Protein AF-A0A927S638-F1 (afdb_monomer)

Solvent-accessible surface area (backbone atoms only — not comparable to full-atom values): 13184 Å² total; per-residue (Å²): 133,86,69,53,68,48,99,70,65,37,66,49,68,57,100,86,53,82,80,49,69,67,53,51,52,51,33,52,52,44,45,62,73,63,45,60,67,71,78,46,51,56,100,73,56,43,95,59,75,81,56,51,69,56,53,72,65,59,49,49,59,56,50,70,76,47,61,70,66,39,68,50,67,44,60,35,20,44,65,93,82,72,63,37,49,33,39,28,44,39,40,33,64,43,98,31,29,34,43,38,46,35,44,30,81,88,72,41,32,38,34,34,39,30,53,88,67,39,75,48,75,70,20,27,77,49,68,88,66,49,76,72,42,79,39,49,30,74,52,66,57,98,84,40,60,28,32,38,31,26,39,79,55,48,68,40,56,55,47,48,78,46,79,40,78,75,84,58,80,40,70,42,75,75,48,72,46,39,38,39,39,38,95,94,46,75,47,81,45,82,64,36,51,52,96,81,64,47,67,39,36,42,72,43,80,44,98,83,51,27,42,36,39,41,25,72,40,76,34,52,76,25,33,37,38,32,41,39,33,28,33,69,115

Sequence (233 aa):
MASTTTNLGLILPAASEAADIGVLNANFSAIDEKCDPGLFAPSGYGLGGPGKAKTDAEIDELLASWPDGATGFVRIRVTEIHDLYGQAIITKFSADHAVIRAKFLNGIHAERVKLYGTWQPWEYVNPPMQLDVEYRTTERWKGQPVYVKLVDCKGMPASGVKNVSIGTTAEHVMDFKVRLASGSHALHVIPWTDTSFAVKMRVVLLSDGNLQFNANADMSAYTATAFVKYIKA

Secondary structure (DSSP, 8-state):
---EE-TT--EEPPTTS---HHHHHHHHHHHHHHS-GGGS-GGG-SS-SS--B--HHHHHHHHHTSPTT-EEEEEEEESTTTSEEEEEEEEESSSS-EEEEEEETTS-EEEEEEETTEEPPPEEEE----BT-EEEEEEEETTEEEEEEEEEEEEPPSSEEEEE---S-EEEEEEEEEEEEETTEEEEESSEE-TT--EEEEEEE-TTS-EEEEESS--TT-EEEEEEEEEE-

Mean predicted aligned error: 12.55 Å

Structure (mmCIF, N/CA/C/O backbone):
data_AF-A0A927S638-F1
#
_entry.id   AF-A0A927S638-F1
#
loop_
_atom_site.group_PDB
_atom_site.id
_atom_site.type_symbol
_atom_site.label_atom_id
_atom_site.label_alt_id
_atom_site.label_comp_id
_atom_site.label_asym_id
_atom_site.label_entity_id
_atom_site.label_seq_id
_atom_site.pdbx_PDB_ins_code
_atom_site.Cartn_x
_atom_site.Cartn_y
_atom_site.Cartn_z
_atom_site.occupancy
_atom_site.B_iso_or_equiv
_atom_site.auth_seq_id
_atom_site.auth_comp_id
_atom_site.auth_asym_id
_atom_site.auth_atom_id
_atom_site.pdbx_PDB_model_num
ATOM 1 N N . MET A 1 1 ? -36.191 38.832 48.528 1.00 49.88 1 MET A N 1
ATOM 2 C CA . MET A 1 1 ? -37.065 38.046 47.626 1.00 49.88 1 MET A CA 1
ATOM 3 C C . MET A 1 1 ? -36.288 36.802 47.225 1.00 49.88 1 MET A C 1
ATOM 5 O O . MET A 1 1 ? -35.083 36.915 47.062 1.00 49.88 1 MET A O 1
ATOM 9 N N . ALA A 1 2 ? -36.910 35.622 47.214 1.00 52.78 2 ALA A N 1
ATOM 10 C CA . ALA A 1 2 ? -36.182 34.353 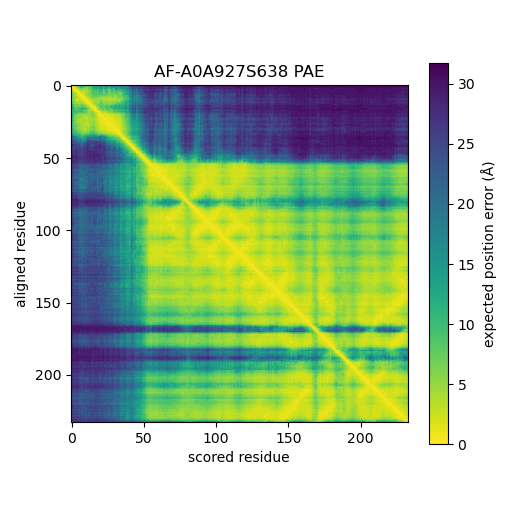47.114 1.00 52.78 2 ALA A CA 1
ATOM 11 C C . ALA A 1 2 ? -35.689 34.095 45.680 1.00 52.78 2 ALA A C 1
ATOM 13 O O . ALA A 1 2 ? -36.493 34.118 44.748 1.00 52.78 2 ALA A O 1
ATOM 14 N N . SER A 1 3 ? -34.386 33.845 45.511 1.00 62.94 3 SER A N 1
ATOM 15 C CA . SER A 1 3 ? -33.857 33.297 44.261 1.00 62.94 3 SER A CA 1
ATOM 16 C C . SER A 1 3 ? -34.380 31.872 44.081 1.00 62.94 3 SER A C 1
ATOM 18 O O . SER A 1 3 ? -34.598 31.140 45.050 1.00 62.94 3 SER A O 1
ATOM 20 N N . THR A 1 4 ? -34.640 31.491 42.835 1.00 64.75 4 THR A N 1
ATOM 21 C CA . THR A 1 4 ? -35.111 30.146 42.492 1.00 64.75 4 THR A CA 1
ATOM 22 C C . THR A 1 4 ? -34.012 29.408 41.748 1.00 64.75 4 THR A C 1
ATOM 24 O O . THR A 1 4 ? -33.290 29.996 40.939 1.00 64.75 4 THR A O 1
ATOM 27 N N . THR A 1 5 ? -33.855 28.123 42.052 1.00 68.25 5 THR A N 1
ATOM 28 C CA . THR A 1 5 ? -32.937 27.238 41.341 1.00 68.25 5 THR A CA 1
ATOM 29 C C . THR A 1 5 ? -33.652 26.568 40.177 1.00 68.25 5 THR A C 1
ATOM 31 O O . THR A 1 5 ? -34.794 26.122 40.286 1.00 68.25 5 THR A O 1
ATOM 34 N N . THR A 1 6 ? -32.977 26.499 39.034 1.00 75.50 6 THR A N 1
ATOM 35 C CA . THR A 1 6 ? -33.457 25.729 37.876 1.00 75.50 6 THR A CA 1
ATOM 36 C C . THR A 1 6 ? -33.162 24.233 38.047 1.00 75.50 6 THR A C 1
ATOM 38 O O . THR A 1 6 ? -32.411 23.835 38.936 1.00 75.50 6 THR A O 1
ATOM 41 N N . ASN A 1 7 ? -33.653 23.386 37.134 1.00 66.75 7 ASN A N 1
ATOM 42 C CA . ASN A 1 7 ? -33.248 21.969 37.052 1.00 66.75 7 ASN A CA 1
ATOM 43 C C . ASN A 1 7 ? -31.726 21.805 36.833 1.00 66.75 7 ASN A C 1
ATOM 45 O O . ASN A 1 7 ? -31.124 20.787 37.182 1.00 66.75 7 ASN A O 1
ATOM 49 N N . LEU A 1 8 ? -31.077 22.845 36.302 1.00 65.31 8 LEU A N 1
ATOM 50 C CA . LEU A 1 8 ? -29.628 22.941 36.158 1.00 65.31 8 LEU A CA 1
ATOM 51 C C . LEU A 1 8 ? -28.937 23.493 37.415 1.00 65.31 8 LEU A C 1
ATOM 53 O O . LEU A 1 8 ? -27.721 23.556 37.446 1.00 65.31 8 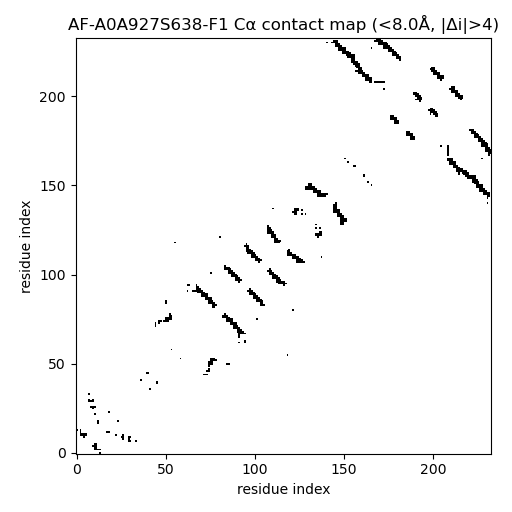LEU A O 1
ATOM 57 N N . GLY A 1 9 ? -29.651 23.745 38.515 1.00 71.25 9 GLY A N 1
ATOM 58 C CA . GLY A 1 9 ? -29.068 24.230 39.775 1.00 71.25 9 GLY A CA 1
ATOM 59 C C . GLY A 1 9 ? -28.600 25.686 39.717 1.00 71.25 9 GLY A C 1
ATOM 60 O O . GLY A 1 9 ? -28.013 26.171 40.676 1.00 71.25 9 GLY A O 1
ATOM 61 N N . LEU A 1 10 ? -28.877 26.383 38.611 1.00 76.50 10 LEU A N 1
ATOM 62 C CA . LEU A 1 10 ? -28.495 27.778 38.415 1.00 76.50 10 LEU A CA 1
ATOM 63 C C . LEU A 1 10 ? -29.366 28.685 39.277 1.00 76.50 10 LEU A C 1
ATOM 65 O O . LEU A 1 10 ? -30.592 28.538 39.271 1.00 76.50 10 LEU A O 1
ATOM 69 N N . ILE A 1 11 ? -28.729 29.631 39.955 1.00 80.19 11 ILE A N 1
ATOM 70 C CA . ILE A 1 11 ? -29.361 30.687 40.738 1.00 80.19 11 ILE A CA 1
ATOM 71 C C . ILE A 1 11 ? -29.612 31.867 39.801 1.00 80.19 11 ILE A C 1
ATOM 73 O O . ILE A 1 11 ? -28.673 32.538 39.371 1.00 80.19 11 ILE A O 1
ATOM 77 N N . LEU A 1 12 ? -30.874 32.118 39.458 1.00 73.62 12 LEU A N 1
ATOM 78 C CA . LEU A 1 12 ? -31.235 33.250 38.605 1.00 73.62 12 LEU A CA 1
ATOM 79 C C . LEU A 1 12 ? -31.531 34.492 39.463 1.00 73.62 12 LEU A C 1
ATOM 81 O O . LEU A 1 12 ? -32.258 34.373 40.457 1.00 73.62 12 LEU A O 1
ATOM 85 N N . PRO A 1 13 ? -30.997 35.676 39.105 1.00 70.06 13 PRO A N 1
ATOM 86 C CA . PRO A 1 13 ? -31.350 36.917 39.785 1.00 70.06 13 PRO A CA 1
ATOM 87 C C . PRO A 1 13 ? -32.824 37.261 39.535 1.00 70.06 13 PRO A C 1
ATOM 89 O O . PRO A 1 13 ? -33.400 36.898 38.504 1.00 70.06 13 PRO A O 1
ATOM 92 N N . ALA A 1 14 ? -33.450 37.975 40.474 1.00 72.62 14 ALA A N 1
ATOM 93 C CA . ALA A 1 14 ? -34.779 38.532 40.242 1.00 72.62 14 ALA A CA 1
ATOM 94 C C . ALA A 1 14 ? -34.728 39.550 39.087 1.00 72.62 14 ALA A C 1
ATOM 96 O O . ALA A 1 14 ? -33.705 40.195 38.870 1.00 72.62 14 ALA A O 1
ATOM 97 N N . ALA A 1 15 ? -35.841 39.736 38.367 1.00 65.75 15 ALA A N 1
ATOM 98 C CA . ALA A 1 15 ? -35.909 40.549 37.142 1.00 65.75 15 ALA A CA 1
ATOM 99 C C . ALA A 1 15 ? -35.475 42.029 37.296 1.00 65.75 15 ALA A C 1
ATOM 101 O O . ALA A 1 15 ? -35.366 42.738 36.299 1.00 65.75 15 ALA A O 1
ATOM 102 N N . SER A 1 16 ? -35.238 42.498 38.525 1.00 64.75 16 SER A N 1
ATOM 103 C CA . SER A 1 16 ? -34.848 43.867 38.874 1.00 64.75 16 SER A CA 1
ATOM 104 C C . SER A 1 16 ? -33.482 43.988 39.571 1.00 64.75 16 SER A C 1
ATOM 106 O O . SER A 1 16 ? -33.178 45.060 40.089 1.00 64.75 16 SER A O 1
ATOM 108 N N . GLU A 1 17 ? -32.672 42.927 39.634 1.00 69.00 17 GLU A N 1
ATOM 109 C CA . GLU A 1 17 ? -31.360 42.939 40.302 1.00 69.00 17 GLU A CA 1
ATOM 110 C C . GLU A 1 17 ? -30.210 42.772 39.299 1.00 69.00 17 GLU A C 1
ATOM 112 O O . GLU A 1 17 ? -30.286 41.980 38.358 1.00 69.00 17 GLU A O 1
ATOM 117 N N . ALA A 1 18 ? -29.123 43.525 39.501 1.00 67.38 18 ALA A N 1
ATOM 118 C CA . ALA A 1 18 ? -27.875 43.290 38.782 1.00 67.38 18 ALA A CA 1
ATOM 119 C C . ALA A 1 18 ? -27.299 41.931 39.205 1.00 67.38 18 ALA A C 1
ATOM 121 O O . ALA A 1 18 ? -27.319 41.589 40.387 1.00 67.38 18 ALA A O 1
ATOM 122 N N . ALA A 1 19 ? -26.788 41.154 38.249 1.00 66.75 19 ALA A N 1
ATOM 123 C CA . ALA A 1 19 ? -26.190 39.860 38.548 1.00 66.75 19 ALA A CA 1
ATOM 124 C C . ALA A 1 19 ? -24.936 40.045 39.420 1.00 66.75 19 ALA A C 1
ATOM 126 O O . ALA A 1 19 ? -23.952 40.647 38.990 1.00 66.75 19 ALA A O 1
ATOM 127 N N . ASP A 1 20 ? -24.989 39.532 40.650 1.00 80.75 20 ASP A N 1
ATOM 128 C CA . ASP A 1 20 ? -23.849 39.504 41.561 1.00 80.75 20 ASP A CA 1
ATOM 129 C C . ASP A 1 20 ? -22.724 38.627 40.986 1.00 80.75 20 ASP A C 1
ATOM 131 O O . ASP A 1 20 ? -22.968 37.540 40.453 1.00 80.75 20 ASP A O 1
ATOM 135 N N . ILE A 1 21 ? -21.477 39.095 41.089 1.00 77.12 21 ILE A N 1
ATOM 136 C CA . ILE A 1 21 ? -20.318 38.390 40.525 1.00 77.12 21 ILE A CA 1
ATOM 137 C C . ILE A 1 21 ? -20.085 37.028 41.196 1.00 77.12 21 ILE A C 1
ATOM 139 O O . ILE A 1 21 ? -19.645 36.085 40.540 1.00 77.12 21 ILE A O 1
ATOM 143 N N . GLY A 1 22 ? -20.423 36.892 42.480 1.00 79.38 22 GLY A N 1
ATOM 144 C CA . GLY A 1 22 ? -20.381 35.625 43.203 1.00 79.38 22 GLY A CA 1
ATOM 145 C C . GLY A 1 22 ? -21.431 34.640 42.694 1.00 79.38 22 GLY A C 1
ATOM 146 O O . GLY A 1 22 ? -21.120 33.466 42.502 1.00 79.38 22 GLY A O 1
ATOM 147 N N . VAL A 1 23 ? -22.641 35.117 42.390 1.00 78.94 23 VAL A N 1
ATOM 148 C CA . VAL A 1 23 ? -23.714 34.306 41.779 1.00 78.94 23 VAL A CA 1
ATOM 149 C C . VAL A 1 23 ? -23.351 33.870 40.358 1.00 78.94 23 VAL A C 1
ATOM 151 O O . VAL A 1 23 ? -23.560 32.712 39.999 1.00 78.94 23 VAL A O 1
ATOM 154 N N . LEU A 1 24 ? -22.764 34.766 39.561 1.00 78.25 24 LEU A N 1
ATOM 155 C CA . LEU A 1 24 ? -22.232 34.436 38.235 1.00 78.25 24 LEU A CA 1
ATOM 156 C C . LEU A 1 24 ? -21.168 33.337 38.326 1.00 78.25 24 LEU A C 1
ATOM 158 O O . LEU A 1 24 ? -21.282 32.334 37.628 1.00 78.25 24 LEU A O 1
ATOM 162 N N . ASN A 1 25 ? -20.193 33.476 39.227 1.00 80.75 25 ASN A N 1
ATOM 163 C CA . ASN A 1 25 ? -19.147 32.470 39.426 1.00 80.75 25 ASN A CA 1
ATOM 164 C C . ASN A 1 25 ? -19.715 31.121 39.894 1.00 80.75 25 ASN A C 1
ATOM 166 O O . ASN A 1 25 ? -19.318 30.086 39.371 1.00 80.75 25 ASN A O 1
ATOM 170 N N . ALA A 1 26 ? -20.677 31.118 40.820 1.00 80.50 26 ALA A N 1
ATOM 171 C CA . ALA A 1 26 ? -21.333 29.893 41.278 1.00 80.50 26 ALA A CA 1
ATOM 172 C C . ALA A 1 26 ? -22.115 29.195 40.153 1.00 80.50 26 ALA A C 1
ATOM 174 O O . ALA A 1 26 ? -22.067 27.972 40.031 1.00 80.50 26 ALA A O 1
ATOM 175 N N . ASN A 1 27 ? -22.796 29.964 39.299 1.00 80.81 27 ASN A N 1
ATOM 176 C CA . ASN A 1 27 ? -23.480 29.424 38.127 1.00 80.81 27 ASN A CA 1
ATOM 177 C C . ASN A 1 27 ? -22.496 28.874 37.093 1.00 80.81 27 ASN A C 1
ATOM 179 O O . ASN A 1 27 ? -22.769 27.820 36.532 1.00 80.81 27 ASN A O 1
ATOM 183 N N . PHE A 1 28 ? -21.359 29.537 36.857 1.00 78.50 28 PHE A N 1
ATOM 184 C CA . PHE A 1 28 ? -20.313 29.000 35.984 1.00 78.50 28 PHE A CA 1
ATOM 185 C C . PHE A 1 28 ? -19.750 27.682 36.525 1.00 78.50 28 PHE A C 1
ATOM 187 O O . PHE A 1 28 ? -19.666 26.726 35.763 1.00 78.50 28 PHE A O 1
ATOM 194 N N . SER A 1 29 ? -19.487 27.573 37.831 1.00 78.38 29 SER A N 1
ATOM 195 C CA . SER A 1 29 ? -19.071 26.304 38.448 1.00 78.38 29 SER A CA 1
ATOM 196 C C . SER A 1 29 ? -20.138 25.211 38.326 1.00 78.38 29 SER A C 1
ATOM 198 O O . SER A 1 29 ? -19.820 24.074 37.997 1.00 78.38 29 SER A O 1
ATOM 200 N N . ALA A 1 30 ? -21.415 25.543 38.539 1.00 77.19 30 ALA A N 1
ATOM 201 C CA . ALA A 1 30 ? -22.515 24.588 38.394 1.00 77.19 30 ALA A CA 1
ATOM 202 C C . ALA A 1 30 ? -22.730 24.149 36.934 1.00 77.19 30 ALA A C 1
ATOM 204 O O . ALA A 1 30 ? -23.136 23.014 36.684 1.00 77.19 30 ALA A O 1
ATOM 205 N N . ILE A 1 31 ? -22.466 25.037 35.968 1.00 73.69 31 ILE A N 1
ATOM 206 C CA . ILE A 1 31 ? -22.436 24.697 34.542 1.00 73.69 31 ILE A CA 1
ATOM 207 C C . ILE A 1 31 ? -21.244 23.790 34.251 1.00 73.69 31 ILE A C 1
ATOM 209 O O . ILE A 1 31 ? -21.452 22.790 33.586 1.00 73.69 31 ILE A O 1
ATOM 213 N N . ASP A 1 32 ? -20.046 24.069 34.762 1.00 69.31 32 ASP A N 1
ATOM 214 C CA . ASP A 1 32 ? -18.868 23.211 34.565 1.00 69.31 32 ASP A CA 1
ATOM 215 C C . ASP A 1 32 ? -19.059 21.807 35.161 1.00 69.31 32 ASP A C 1
ATOM 217 O O . ASP A 1 32 ? -18.657 20.822 34.549 1.00 69.31 32 ASP A O 1
ATOM 221 N N . GLU A 1 33 ? -19.724 21.690 36.314 1.00 67.69 33 GLU A N 1
ATOM 222 C CA . GLU A 1 33 ? -20.059 20.398 36.933 1.00 67.69 33 GLU A CA 1
ATOM 223 C C . GLU A 1 33 ? -21.142 19.615 36.168 1.00 67.69 33 GLU A C 1
ATOM 225 O O . GLU A 1 33 ? -21.197 18.387 36.261 1.00 67.69 33 GLU A O 1
ATOM 230 N N . LYS A 1 34 ? -22.028 20.311 35.439 1.00 67.12 34 LYS A N 1
ATOM 231 C CA . LYS A 1 34 ? -23.147 19.706 34.688 1.00 67.12 34 LYS A CA 1
ATOM 232 C C . LYS A 1 34 ? -22.909 19.577 33.191 1.00 67.12 34 LYS A C 1
ATOM 234 O O . LYS A 1 34 ? -23.590 18.777 32.547 1.00 67.12 34 LYS A O 1
ATOM 239 N N . CYS A 1 35 ? -21.989 20.355 32.630 1.00 59.97 35 CYS A N 1
ATOM 240 C CA . CYS A 1 35 ? -21.375 20.070 31.347 1.00 59.97 35 CYS A CA 1
ATOM 241 C C . CYS A 1 35 ? -20.789 18.677 31.487 1.00 59.97 35 CYS A C 1
ATOM 243 O O . CYS A 1 35 ? -19.970 18.451 32.371 1.00 59.97 35 CYS A O 1
ATOM 245 N N . ASP A 1 36 ? -21.269 17.745 30.663 1.00 52.34 36 ASP A N 1
ATOM 246 C CA . ASP A 1 36 ? -20.833 16.358 30.709 1.00 52.34 36 ASP A CA 1
ATOM 247 C C . ASP A 1 36 ? -19.298 16.336 30.751 1.00 52.34 36 ASP A C 1
ATOM 249 O O . ASP A 1 36 ? -18.661 16.768 29.782 1.00 52.34 36 ASP A O 1
ATOM 253 N N . PRO A 1 37 ? -18.673 15.864 31.844 1.00 51.94 37 PRO A N 1
ATOM 254 C CA . PRO A 1 37 ? -17.234 15.699 31.870 1.00 51.94 37 PRO A CA 1
ATOM 255 C C . PRO A 1 37 ? -16.760 14.723 30.786 1.00 51.94 37 PRO A C 1
ATOM 257 O O . PRO A 1 37 ? -15.563 14.660 30.559 1.00 51.94 37 PRO A O 1
ATOM 260 N N . GLY A 1 38 ? -17.659 14.014 30.089 1.00 44.81 38 GLY A N 1
ATOM 261 C CA . GLY A 1 38 ? -17.418 13.274 28.850 1.00 44.81 38 GLY A CA 1
ATOM 262 C C . GLY A 1 38 ? -17.186 14.124 27.590 1.00 44.81 38 GLY A C 1
ATOM 263 O O . GLY A 1 38 ? -16.734 13.575 26.584 1.00 44.81 38 GLY A O 1
ATOM 264 N N . LEU A 1 39 ? -17.422 15.445 27.615 1.00 42.81 39 LEU A N 1
ATOM 265 C CA . LEU A 1 39 ? -16.935 16.362 26.569 1.00 42.81 39 LEU A CA 1
ATOM 266 C C . LEU A 1 39 ? -15.445 16.702 26.747 1.00 42.81 39 LEU A C 1
ATOM 268 O O . LEU A 1 39 ? -14.769 17.052 25.777 1.00 42.81 39 LEU A O 1
ATOM 272 N N . PHE A 1 40 ? -14.910 16.541 27.960 1.00 42.31 40 PHE A N 1
ATOM 273 C CA . PHE A 1 40 ? -13.485 16.304 28.152 1.00 42.31 40 PHE A CA 1
ATOM 274 C C . PHE A 1 40 ? -13.263 14.815 27.915 1.00 42.31 40 PHE A C 1
ATOM 276 O O . PHE A 1 40 ? -13.902 13.988 28.544 1.00 42.31 40 PHE A O 1
ATOM 283 N N . ALA A 1 41 ? -12.398 14.431 26.981 1.00 41.09 41 ALA A N 1
ATOM 284 C CA . ALA A 1 41 ? -12.177 13.013 26.719 1.00 41.09 41 ALA A CA 1
ATOM 285 C C . ALA A 1 41 ? -11.796 12.288 28.040 1.00 41.09 41 ALA A C 1
ATOM 287 O O . ALA A 1 41 ? -10.737 12.600 28.602 1.00 41.09 41 ALA A O 1
ATOM 288 N N . PRO A 1 42 ? -12.642 11.379 28.573 1.00 41.06 42 PRO A N 1
ATOM 289 C CA . PRO A 1 42 ? -12.451 10.826 29.913 1.00 41.06 42 PRO A CA 1
ATOM 290 C C . PRO A 1 42 ? -11.136 10.027 29.977 1.00 41.06 42 PRO A C 1
ATOM 292 O O . PRO A 1 42 ? -10.607 9.607 28.956 1.00 41.06 42 PRO A O 1
ATOM 295 N N . SER A 1 43 ? -10.541 9.838 31.155 1.00 41.84 43 SER A N 1
ATOM 296 C CA . SER A 1 43 ? -9.508 8.800 31.384 1.00 41.84 43 SER A CA 1
ATOM 297 C C . SER A 1 43 ? -8.255 8.798 30.475 1.00 41.84 43 SER A C 1
ATOM 299 O O . SER A 1 43 ? -7.642 7.750 30.284 1.00 41.84 43 SER A O 1
ATOM 301 N N . GLY A 1 44 ? -7.830 9.939 29.920 1.00 45.31 44 GLY A N 1
ATOM 302 C CA . GLY A 1 44 ? -6.648 9.986 29.041 1.00 45.31 44 GLY A CA 1
ATOM 303 C C . GLY A 1 44 ? -6.929 9.653 27.570 1.00 45.31 44 GLY A C 1
ATOM 304 O O . GLY A 1 44 ? -5.987 9.453 26.804 1.00 45.31 44 GLY A O 1
ATOM 305 N N . TYR A 1 45 ? -8.198 9.661 27.151 1.00 48.28 45 TYR A N 1
ATOM 306 C CA . TYR A 1 45 ? -8.595 9.577 25.738 1.00 48.28 45 TYR A CA 1
ATOM 307 C C . TYR A 1 45 ? -8.444 10.915 24.981 1.00 48.28 45 TYR A C 1
ATOM 309 O O . TYR A 1 45 ? -8.760 11.001 23.796 1.00 48.28 45 TYR A O 1
ATOM 317 N N . GLY A 1 46 ? -7.963 11.973 25.649 1.00 53.09 46 GLY A N 1
ATOM 318 C CA . GLY A 1 46 ? -7.544 13.225 25.010 1.00 53.09 46 GLY A CA 1
ATOM 319 C C . GLY A 1 46 ? -6.243 13.050 24.226 1.00 53.09 46 GLY A C 1
ATOM 320 O O . GLY A 1 46 ? -5.574 12.032 24.366 1.00 53.09 46 GLY A O 1
ATOM 321 N N . LEU A 1 47 ? -5.887 14.050 23.406 1.00 46.03 47 LEU A N 1
ATOM 322 C CA . LEU A 1 47 ? -4.721 14.141 22.502 1.00 46.03 47 LEU A CA 1
ATOM 323 C C . LEU A 1 47 ? -3.352 13.992 23.212 1.00 46.03 47 LEU 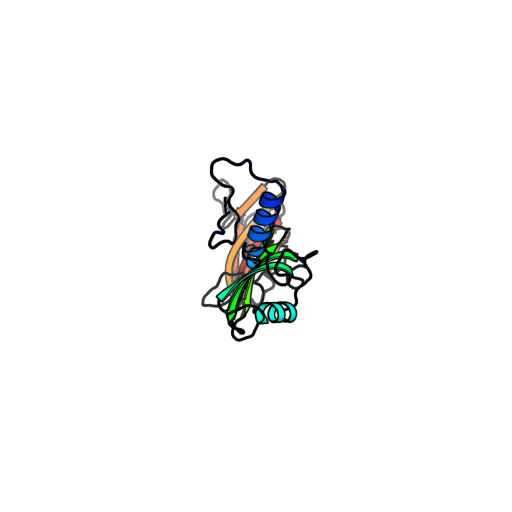A C 1
ATOM 325 O O . LEU A 1 47 ? -2.508 14.880 23.086 1.00 46.03 47 LEU A O 1
ATOM 329 N N . GLY A 1 48 ? -3.141 12.910 23.969 1.00 45.03 48 GLY A N 1
ATOM 330 C CA . GLY A 1 48 ? -2.058 12.687 24.921 1.00 45.03 48 GLY A CA 1
ATOM 331 C C . GLY A 1 48 ? -0.691 13.037 24.358 1.00 45.03 48 GLY A C 1
ATOM 332 O O . GLY A 1 48 ? -0.517 13.098 23.140 1.00 45.03 48 GLY A O 1
ATOM 333 N N . GLY A 1 49 ? 0.265 13.301 25.257 1.00 48.44 49 GLY A N 1
ATOM 334 C CA . GLY A 1 49 ? 1.661 13.636 24.939 1.00 48.44 49 GLY A CA 1
ATOM 335 C C . GLY A 1 49 ? 2.258 12.804 23.788 1.00 48.44 49 GLY A C 1
ATOM 336 O O . GLY A 1 49 ? 1.692 11.776 23.424 1.00 48.44 49 GLY A O 1
ATOM 337 N N . PRO A 1 50 ? 3.369 13.262 23.183 1.00 50.97 50 PRO A N 1
ATOM 338 C CA . PRO A 1 50 ? 3.841 12.850 21.852 1.00 50.97 50 PRO A CA 1
ATOM 339 C C . PRO A 1 50 ? 3.572 11.372 21.532 1.00 50.97 50 PRO A C 1
ATOM 341 O O . PRO A 1 50 ? 3.892 10.498 22.336 1.00 50.97 50 PRO A O 1
ATOM 344 N N . GLY A 1 51 ? 2.947 11.115 20.373 1.00 53.94 51 GLY A N 1
ATOM 345 C CA . GLY A 1 51 ? 2.413 9.802 19.998 1.00 53.94 51 GLY A CA 1
ATOM 346 C C . GLY A 1 51 ? 3.419 8.675 20.229 1.00 53.94 51 GLY A C 1
ATOM 347 O O . GLY A 1 51 ? 4.442 8.602 19.552 1.00 53.94 51 GLY A O 1
ATOM 348 N N . LYS A 1 52 ? 3.131 7.805 21.200 1.00 54.12 52 LYS A N 1
ATOM 349 C CA . LYS A 1 52 ? 3.913 6.589 21.436 1.00 54.12 52 LYS A CA 1
ATOM 350 C C . LYS A 1 52 ? 3.609 5.569 20.336 1.00 54.12 52 LYS A C 1
ATOM 352 O O . LYS A 1 52 ? 2.488 5.532 19.821 1.00 54.12 52 LYS A O 1
ATOM 357 N N . ALA A 1 53 ? 4.606 4.750 19.980 1.00 58.25 53 ALA A N 1
ATOM 358 C CA . ALA A 1 53 ? 4.331 3.511 19.250 1.00 58.25 53 ALA A CA 1
ATOM 359 C C . ALA A 1 53 ? 3.306 2.731 20.063 1.00 58.25 53 ALA A C 1
ATOM 361 O O . ALA A 1 53 ? 3.461 2.643 21.277 1.00 58.25 53 ALA A O 1
ATOM 362 N N . LYS A 1 54 ? 2.254 2.247 19.408 1.00 69.31 54 LYS A N 1
ATOM 363 C CA . LYS A 1 54 ? 1.313 1.336 20.045 1.00 69.31 54 LYS A CA 1
ATOM 364 C C . LYS A 1 54 ? 1.499 -0.023 19.399 1.00 69.31 54 LYS A C 1
ATOM 366 O O . LYS A 1 54 ? 1.232 -0.179 18.210 1.00 69.31 54 LYS A O 1
ATOM 371 N N . THR A 1 55 ? 2.003 -0.964 20.175 1.00 76.12 55 THR A N 1
ATOM 372 C CA . THR A 1 55 ? 1.971 -2.389 19.868 1.00 76.12 55 THR A CA 1
ATOM 373 C C . THR A 1 55 ? 0.525 -2.875 19.796 1.00 76.12 55 THR A C 1
ATOM 375 O O . THR A 1 55 ? -0.398 -2.224 20.295 1.00 76.12 55 THR A O 1
ATOM 378 N N . ASP A 1 56 ? 0.321 -4.043 19.198 1.00 82.56 56 ASP A N 1
ATOM 379 C CA . ASP A 1 56 ? -0.989 -4.696 19.162 1.00 82.56 56 ASP A CA 1
ATOM 380 C C . ASP A 1 56 ? -1.580 -4.876 20.565 1.00 82.56 56 ASP A C 1
ATOM 382 O O . ASP A 1 56 ? -2.756 -4.587 20.769 1.00 82.56 56 ASP A O 1
ATOM 386 N N . ALA A 1 57 ? -0.744 -5.244 21.541 1.00 83.06 57 ALA A N 1
ATOM 387 C CA . ALA A 1 57 ? -1.138 -5.374 22.941 1.00 83.06 57 ALA A CA 1
ATOM 388 C C . ALA A 1 57 ? -1.614 -4.039 23.541 1.00 83.06 57 ALA A C 1
ATOM 390 O O . ALA A 1 57 ? -2.668 -3.990 24.164 1.00 83.06 57 ALA A O 1
ATOM 391 N N . GLU A 1 58 ? -0.901 -2.935 23.299 1.00 80.75 58 GLU A N 1
ATOM 392 C CA . GLU A 1 58 ? -1.303 -1.609 23.798 1.00 80.75 58 GLU A CA 1
ATOM 393 C C . GLU A 1 58 ? -2.597 -1.094 23.150 1.00 80.75 58 GLU A C 1
ATOM 395 O O . GLU A 1 58 ? -3.321 -0.292 23.745 1.00 80.75 58 GLU A O 1
ATOM 400 N N . ILE A 1 59 ? -2.887 -1.505 21.911 1.00 82.31 59 ILE A N 1
ATOM 401 C CA . ILE A 1 59 ? -4.170 -1.204 21.263 1.00 82.31 59 ILE A CA 1
ATOM 402 C C . ILE A 1 59 ? -5.268 -2.083 21.859 1.00 82.31 59 ILE A C 1
ATOM 404 O O . ILE A 1 59 ? -6.356 -1.583 22.124 1.00 82.31 59 ILE A O 1
ATOM 408 N N . ASP A 1 60 ? -4.999 -3.358 22.112 1.00 87.62 60 ASP A N 1
ATOM 409 C CA . ASP A 1 60 ? -5.969 -4.264 22.724 1.00 87.62 60 ASP A CA 1
ATOM 410 C C . ASP A 1 60 ? -6.330 -3.844 24.154 1.00 87.62 60 ASP A C 1
ATOM 412 O O . ASP A 1 60 ? -7.511 -3.817 24.497 1.00 87.62 60 ASP A O 1
ATOM 416 N N . GLU A 1 61 ? -5.353 -3.417 24.955 1.00 85.19 61 GLU A N 1
ATOM 417 C CA . GLU A 1 61 ? -5.585 -2.824 26.278 1.00 85.19 61 GLU A CA 1
ATOM 418 C C . GLU A 1 61 ? -6.457 -1.566 26.193 1.00 85.19 61 GLU A C 1
ATOM 420 O O . GLU A 1 61 ? -7.389 -1.398 26.981 1.00 85.19 61 GLU A O 1
ATOM 425 N N . LEU A 1 62 ? -6.201 -0.701 25.203 1.00 82.25 62 LEU A N 1
ATOM 426 C CA . LEU A 1 62 ? -7.028 0.479 24.953 1.00 82.25 62 LEU A CA 1
ATOM 427 C C . LEU A 1 62 ? -8.467 0.098 24.578 1.00 82.25 62 LEU A C 1
ATOM 429 O O . LEU A 1 62 ? -9.410 0.741 25.023 1.00 82.25 62 LEU A O 1
ATOM 433 N N . LEU A 1 63 ? -8.652 -0.924 23.745 1.00 85.62 63 LEU A N 1
ATOM 434 C CA . LEU A 1 63 ? -9.976 -1.344 23.287 1.00 85.62 63 LEU A CA 1
ATOM 435 C C . LEU A 1 63 ? -10.754 -2.123 24.351 1.00 85.62 63 LEU A C 1
ATOM 437 O O . LEU A 1 63 ? -11.986 -2.122 24.316 1.00 85.62 63 LEU A O 1
ATOM 441 N N . ALA A 1 64 ? -10.069 -2.758 25.302 1.00 87.69 64 ALA A N 1
ATOM 442 C CA . ALA A 1 64 ? -10.697 -3.463 26.414 1.00 87.69 64 ALA A CA 1
ATOM 443 C C . ALA A 1 64 ? -11.508 -2.521 27.319 1.00 87.69 64 ALA A C 1
ATOM 445 O O . ALA A 1 64 ? -12.523 -2.940 27.875 1.00 87.69 64 ALA A O 1
ATOM 446 N N . SER A 1 65 ? -11.109 -1.250 27.435 1.00 84.25 65 SER A N 1
ATOM 447 C CA . SER A 1 65 ? -11.846 -0.250 28.216 1.00 84.25 65 SER A CA 1
ATOM 448 C C . SER A 1 65 ? -13.002 0.408 27.454 1.00 84.25 65 SER A C 1
ATOM 450 O O . SER A 1 65 ? -13.804 1.120 28.059 1.00 84.25 65 SER A O 1
ATOM 452 N N . TRP A 1 66 ? -13.098 0.207 26.137 1.00 83.56 66 TRP A N 1
ATOM 453 C CA . TRP A 1 66 ? -14.138 0.810 25.305 1.00 83.56 66 TRP A CA 1
ATOM 454 C C . TRP A 1 66 ? -15.367 -0.104 25.225 1.00 83.56 66 TRP A C 1
ATOM 456 O O . TRP A 1 66 ? -15.209 -1.316 25.047 1.00 83.56 66 TRP A O 1
ATOM 466 N N . PRO A 1 67 ? -16.599 0.434 25.287 1.00 84.75 67 PRO A N 1
ATOM 467 C CA . PRO A 1 67 ? -17.784 -0.358 24.984 1.00 84.75 67 PRO A CA 1
ATOM 468 C C . PRO A 1 67 ? -17.786 -0.785 23.508 1.00 84.75 67 PRO A C 1
ATOM 470 O O . PRO A 1 67 ? -17.193 -0.132 22.646 1.00 84.75 67 PRO A O 1
ATOM 473 N N . ASP A 1 68 ? -18.456 -1.893 23.204 1.00 88.31 68 ASP A N 1
ATOM 474 C CA . ASP A 1 68 ? -18.639 -2.334 21.820 1.00 88.31 68 ASP A CA 1
ATOM 475 C C . ASP A 1 68 ? -19.442 -1.290 21.024 1.00 88.31 68 ASP A C 1
ATOM 477 O O . ASP A 1 68 ? -20.385 -0.686 21.536 1.00 88.31 68 ASP A O 1
ATOM 481 N N . GLY A 1 69 ? -19.037 -1.035 19.778 1.00 82.81 69 GLY A N 1
ATOM 482 C CA . GLY A 1 69 ? -19.572 0.039 18.935 1.00 82.81 69 GLY A CA 1
ATOM 483 C C . GLY A 1 69 ? -18.891 1.401 19.124 1.00 82.81 69 GLY A C 1
ATOM 484 O O . GLY A 1 69 ? -19.155 2.324 18.350 1.00 82.81 69 GLY A O 1
ATOM 485 N N . ALA A 1 70 ? -17.997 1.552 20.108 1.00 85.31 70 ALA A N 1
ATOM 486 C CA . ALA A 1 70 ? -17.279 2.803 20.330 1.00 85.31 70 ALA A CA 1
ATOM 487 C C . ALA A 1 70 ? -16.341 3.158 19.167 1.00 85.31 70 ALA A C 1
ATOM 489 O O . ALA A 1 70 ? -15.700 2.301 18.552 1.00 85.31 70 ALA A O 1
ATOM 490 N N . THR A 1 71 ? -16.214 4.459 18.910 1.00 85.69 71 THR A N 1
ATOM 491 C CA . THR A 1 71 ? -15.222 5.023 17.992 1.00 85.69 71 THR A CA 1
ATOM 492 C C . THR A 1 71 ? -14.445 6.120 18.703 1.00 85.69 71 THR A C 1
ATOM 494 O O . THR A 1 71 ? -15.043 6.954 19.379 1.00 85.69 71 THR A O 1
ATOM 497 N N . GLY A 1 72 ? -13.125 6.145 18.533 1.00 80.88 72 GLY A N 1
ATOM 498 C CA . GLY A 1 72 ? -12.273 7.152 19.156 1.00 80.88 72 GLY A CA 1
ATOM 499 C C . GLY A 1 72 ? -11.081 7.556 18.300 1.00 80.88 72 GLY A C 1
ATOM 500 O O . GLY A 1 72 ? -10.698 6.874 17.347 1.00 80.88 72 GLY A O 1
ATOM 501 N N . PHE A 1 73 ? -10.503 8.700 18.659 1.00 82.12 73 PHE A N 1
ATOM 502 C CA . PHE A 1 73 ? -9.356 9.303 17.989 1.00 82.12 73 PHE A CA 1
ATOM 503 C C . PHE A 1 73 ? -8.098 9.075 18.818 1.00 82.12 73 PHE A C 1
ATOM 505 O O . PHE A 1 73 ? -8.074 9.360 20.012 1.00 82.12 73 PHE A O 1
ATOM 512 N N . VAL A 1 74 ? -7.033 8.592 18.183 1.00 77.81 74 VAL A N 1
ATOM 513 C CA . VAL A 1 74 ? -5.766 8.297 18.859 1.00 77.81 74 VAL A CA 1
ATOM 514 C C . VAL A 1 74 ? -4.585 8.860 18.083 1.00 77.81 74 VAL A C 1
ATOM 516 O O . VAL A 1 74 ? -4.588 8.900 16.854 1.00 77.81 74 VAL A O 1
ATOM 519 N N . ARG A 1 75 ? -3.527 9.251 18.795 1.00 78.38 75 ARG A N 1
ATOM 520 C CA . ARG A 1 75 ? -2.194 9.382 18.192 1.00 78.38 75 ARG A CA 1
ATOM 521 C C . ARG A 1 75 ? -1.573 7.995 18.101 1.00 78.38 75 ARG A C 1
ATOM 523 O O . ARG A 1 75 ? -1.653 7.225 19.058 1.00 78.38 75 ARG A O 1
ATOM 530 N N . ILE A 1 76 ? -0.957 7.691 16.967 1.00 77.50 76 ILE A N 1
ATOM 531 C CA . ILE A 1 76 ? -0.340 6.390 16.709 1.00 77.50 76 ILE A CA 1
ATOM 532 C C . ILE A 1 76 ? 1.040 6.582 16.090 1.00 77.50 76 ILE A C 1
ATOM 534 O O . ILE A 1 76 ? 1.254 7.498 15.290 1.00 77.50 76 ILE A O 1
ATOM 538 N N . ARG A 1 77 ? 1.968 5.696 16.447 1.00 77.25 77 ARG A N 1
ATOM 539 C CA . ARG A 1 77 ? 3.198 5.477 15.694 1.00 77.25 77 ARG A CA 1
ATOM 540 C C . ARG A 1 77 ? 3.250 4.022 15.252 1.00 77.25 77 ARG A C 1
ATOM 542 O O . ARG A 1 77 ? 3.022 3.136 16.073 1.00 77.25 77 ARG A O 1
ATOM 549 N N . VAL A 1 78 ? 3.533 3.792 13.974 1.00 73.62 78 VAL A N 1
ATOM 550 C CA . VAL A 1 78 ? 3.598 2.448 13.395 1.00 73.62 78 VAL A CA 1
ATOM 551 C C . VAL A 1 78 ? 5.000 2.184 12.873 1.00 73.62 78 VAL A C 1
ATOM 553 O O . VAL A 1 78 ? 5.445 2.796 11.904 1.00 73.62 78 VAL A O 1
ATOM 556 N N . THR A 1 79 ? 5.698 1.265 13.530 1.00 70.38 79 THR A N 1
ATOM 557 C CA . THR A 1 79 ? 7.088 0.898 13.228 1.00 70.38 79 THR A CA 1
ATOM 558 C C . THR A 1 79 ? 7.194 -0.080 12.060 1.00 70.38 79 THR A C 1
ATOM 560 O O . THR A 1 79 ? 8.136 0.012 11.280 1.00 70.38 79 THR A O 1
ATOM 563 N N . GLU A 1 80 ? 6.197 -0.948 11.883 1.00 67.25 80 GLU A N 1
ATOM 564 C CA . GLU A 1 80 ? 6.163 -2.017 10.869 1.00 67.25 80 GLU A CA 1
ATOM 565 C C . GLU A 1 80 ? 6.154 -1.511 9.417 1.00 67.25 80 GLU A C 1
ATOM 567 O O . GLU A 1 80 ? 6.577 -2.219 8.511 1.00 67.25 80 GLU A O 1
ATOM 572 N N . ILE A 1 81 ? 5.683 -0.281 9.193 1.00 64.00 81 ILE A N 1
ATOM 573 C CA . ILE A 1 81 ? 5.392 0.280 7.864 1.00 64.00 81 ILE A CA 1
ATOM 574 C C . ILE A 1 81 ? 6.098 1.621 7.618 1.00 64.00 81 ILE A C 1
ATOM 576 O O . ILE A 1 81 ? 5.536 2.469 6.934 1.00 64.00 81 ILE A O 1
ATOM 580 N N . HIS A 1 82 ? 7.325 1.794 8.138 1.00 61.84 82 HIS A N 1
ATOM 581 C CA . HIS A 1 82 ? 8.231 2.963 7.981 1.00 61.84 82 HIS A CA 1
ATOM 582 C C . HIS A 1 82 ? 8.361 3.920 9.183 1.00 61.84 82 HIS A C 1
ATOM 584 O O . HIS A 1 82 ? 8.636 5.101 8.988 1.00 61.84 82 HIS A O 1
ATOM 590 N N . ASP A 1 83 ? 8.199 3.438 10.417 1.00 73.44 83 ASP A N 1
ATOM 591 C CA . ASP A 1 83 ? 8.344 4.265 11.630 1.00 73.44 83 ASP A CA 1
ATOM 592 C C . ASP A 1 83 ? 7.556 5.589 11.591 1.00 73.44 83 ASP A C 1
ATOM 594 O O . ASP A 1 83 ? 8.067 6.684 11.834 1.00 73.44 83 ASP A O 1
ATOM 598 N N . LEU A 1 84 ? 6.282 5.483 11.223 1.00 76.19 84 LEU A N 1
ATOM 599 C CA . LEU A 1 84 ? 5.443 6.623 10.883 1.00 76.19 84 LEU A CA 1
ATOM 600 C C . LEU A 1 84 ? 4.689 7.148 12.097 1.00 76.19 84 LEU A C 1
ATOM 602 O O . LEU A 1 84 ? 4.090 6.370 12.830 1.00 76.19 84 LEU A O 1
ATOM 606 N N . TYR A 1 85 ? 4.639 8.470 12.252 1.00 81.06 85 TYR A N 1
ATOM 607 C CA . TYR A 1 85 ? 3.852 9.155 13.279 1.00 81.06 85 TYR A CA 1
ATOM 608 C C . TYR A 1 85 ? 2.605 9.782 12.671 1.00 81.06 85 TYR A C 1
ATOM 610 O O . TYR A 1 85 ? 2.663 10.411 11.609 1.00 81.06 85 TYR A O 1
ATOM 618 N N . GLY A 1 86 ? 1.475 9.639 13.353 1.00 82.44 86 GLY A N 1
ATOM 619 C CA . GLY A 1 86 ? 0.212 10.138 12.845 1.00 82.44 86 GLY A CA 1
ATOM 620 C C . GLY A 1 86 ? -0.926 10.093 13.846 1.00 82.44 86 GLY A C 1
ATOM 621 O O . GLY A 1 86 ? -0.747 9.991 15.063 1.00 82.44 86 GLY A O 1
ATOM 622 N N . GLN A 1 87 ? -2.121 10.165 13.286 1.00 85.69 87 GLN A N 1
ATOM 623 C CA . GLN A 1 87 ? -3.378 10.018 13.995 1.00 85.69 87 GLN A CA 1
ATOM 624 C C . GLN A 1 87 ? -4.183 8.889 13.367 1.00 85.69 87 GLN A C 1
ATOM 626 O O . GLN A 1 87 ? -4.079 8.642 12.165 1.00 85.69 87 GLN A O 1
ATOM 631 N N . ALA A 1 88 ? -5.005 8.231 14.169 1.00 87.00 88 ALA A N 1
ATOM 632 C CA . ALA A 1 88 ? -5.929 7.226 13.695 1.00 87.00 88 ALA A CA 1
ATOM 633 C C . ALA A 1 88 ? -7.312 7.401 14.308 1.00 87.00 88 ALA A C 1
ATOM 635 O O . ALA A 1 88 ? -7.463 7.885 15.431 1.00 87.00 88 ALA A O 1
ATOM 636 N N . ILE A 1 89 ? -8.308 6.969 13.547 1.00 89.50 89 ILE A N 1
ATOM 637 C CA . ILE A 1 89 ? -9.648 6.693 14.048 1.00 89.50 89 ILE A CA 1
ATOM 638 C C . ILE A 1 89 ? -9.728 5.185 14.233 1.00 89.50 89 ILE A C 1
ATOM 640 O O . ILE A 1 89 ? -9.396 4.434 13.309 1.00 89.50 89 ILE A O 1
ATOM 644 N N . ILE A 1 90 ? -10.148 4.756 15.418 1.00 90.00 90 ILE A N 1
ATOM 645 C CA . ILE A 1 90 ? -10.384 3.348 15.720 1.00 90.00 90 ILE A CA 1
ATOM 646 C C . ILE A 1 90 ? -11.864 3.156 15.992 1.00 90.00 90 ILE A C 1
ATOM 648 O O . ILE A 1 90 ? -12.438 3.892 16.790 1.00 90.00 90 ILE A O 1
ATOM 652 N N . THR A 1 91 ? -12.459 2.153 15.356 1.00 92.44 91 THR A N 1
ATOM 653 C CA . THR A 1 91 ? -13.824 1.703 15.635 1.00 92.44 91 THR A CA 1
ATOM 654 C C . THR A 1 91 ? -13.772 0.282 16.172 1.00 92.44 91 THR A 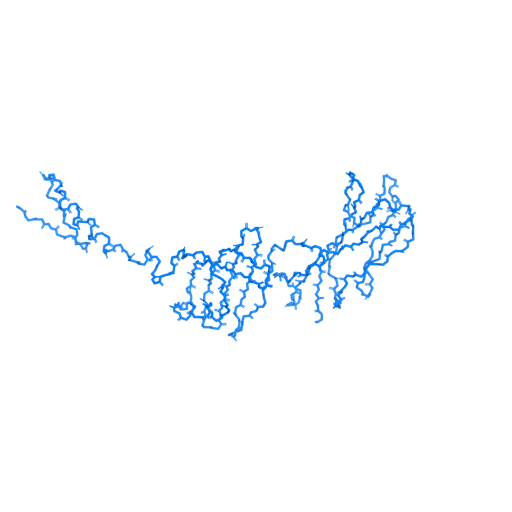C 1
ATOM 656 O O . THR A 1 91 ? -13.274 -0.621 15.493 1.00 92.44 91 THR A O 1
ATOM 659 N N . LYS A 1 92 ? -14.289 0.085 17.387 1.00 92.06 92 LYS A N 1
ATOM 660 C CA . LYS A 1 92 ? -14.439 -1.223 18.025 1.00 92.06 92 LYS A CA 1
ATOM 661 C C . LYS A 1 92 ? -15.813 -1.786 17.691 1.00 92.06 92 LYS A C 1
ATOM 663 O O . LYS A 1 92 ? -16.822 -1.153 17.981 1.00 92.06 92 LYS A O 1
ATOM 668 N N . PHE A 1 93 ? -15.862 -2.990 17.136 1.00 94.31 93 PHE A N 1
ATOM 669 C CA . PHE A 1 93 ? -17.116 -3.724 16.949 1.00 94.31 93 PHE A CA 1
ATOM 670 C C . PHE A 1 93 ? -17.331 -4.747 18.065 1.00 94.31 93 PHE A C 1
ATOM 672 O O . PHE A 1 93 ? -18.451 -4.914 18.526 1.00 94.31 93 PHE A O 1
ATOM 679 N N . SER A 1 94 ? -16.260 -5.415 18.495 1.00 94.19 94 SER A N 1
ATOM 680 C CA . SER A 1 94 ? -16.230 -6.350 19.628 1.00 94.19 94 SER A CA 1
ATOM 681 C C . SER A 1 94 ? -14.801 -6.466 20.168 1.00 94.19 94 SER A C 1
ATOM 683 O O . SER A 1 94 ? -13.891 -5.812 19.654 1.00 94.19 94 SER A O 1
ATOM 685 N N . ALA A 1 95 ? -14.569 -7.325 21.164 1.00 89.69 95 ALA A N 1
ATOM 686 C CA . ALA A 1 95 ? -13.214 -7.691 21.601 1.00 89.69 95 ALA A CA 1
ATOM 687 C C . ALA A 1 95 ? -12.336 -8.260 20.459 1.00 89.69 95 ALA A C 1
ATOM 689 O O . ALA A 1 95 ? -11.118 -8.059 20.440 1.00 89.69 95 ALA A O 1
ATOM 690 N N . ASP A 1 96 ? -12.970 -8.904 19.473 1.00 95.25 96 ASP A N 1
ATOM 691 C CA . ASP A 1 96 ? -12.295 -9.624 18.389 1.00 95.25 96 ASP A CA 1
ATOM 692 C C . ASP A 1 96 ? -12.287 -8.882 17.051 1.00 95.25 96 ASP A C 1
ATOM 694 O O . ASP A 1 96 ? -11.597 -9.308 16.122 1.00 95.25 96 ASP A O 1
ATOM 698 N N . HIS A 1 97 ? -13.054 -7.793 16.939 1.00 96.31 97 HIS A N 1
ATOM 699 C CA . HIS A 1 97 ? -13.255 -7.072 15.686 1.00 96.31 97 HIS A CA 1
ATOM 700 C C . HIS A 1 97 ? -13.095 -5.568 15.869 1.00 96.31 97 HIS A C 1
ATOM 702 O O . HIS A 1 97 ? -13.840 -4.932 16.619 1.00 96.31 97 HIS A O 1
ATOM 708 N N . ALA A 1 98 ? -12.154 -4.989 15.130 1.00 94.69 98 ALA A N 1
ATOM 709 C CA . ALA A 1 98 ? -11.878 -3.559 15.142 1.00 94.69 98 ALA A CA 1
ATOM 710 C C . ALA A 1 98 ? -11.328 -3.094 13.790 1.00 94.69 98 ALA A C 1
ATOM 712 O O . ALA A 1 98 ? -10.721 -3.869 13.052 1.00 94.69 98 ALA A O 1
ATOM 713 N N . VAL A 1 99 ? -11.513 -1.815 13.475 1.00 95.44 99 VAL A N 1
ATOM 714 C CA . VAL A 1 99 ? -10.946 -1.168 12.284 1.00 95.44 99 VAL A CA 1
ATOM 715 C C . VAL A 1 99 ? -10.114 0.023 12.729 1.00 95.44 99 VAL A C 1
ATOM 717 O O . VAL A 1 99 ? -10.576 0.830 13.534 1.00 95.44 99 VAL A O 1
ATOM 720 N N . ILE A 1 100 ? -8.910 0.151 12.175 1.00 92.00 100 ILE A N 1
ATOM 721 C CA . ILE A 1 100 ? -8.033 1.307 12.355 1.00 92.00 100 ILE A CA 1
ATOM 722 C C . ILE A 1 100 ? -7.821 1.964 10.999 1.00 92.00 100 ILE A C 1
ATOM 724 O O . ILE A 1 100 ? -7.368 1.311 10.059 1.00 92.00 100 ILE A O 1
A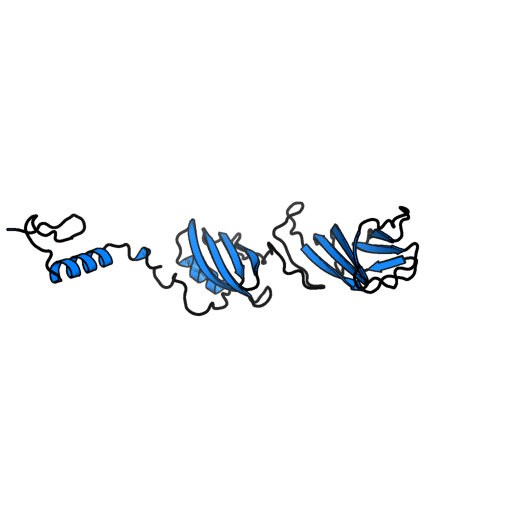TOM 728 N N . ARG A 1 101 ? -8.080 3.270 10.921 1.00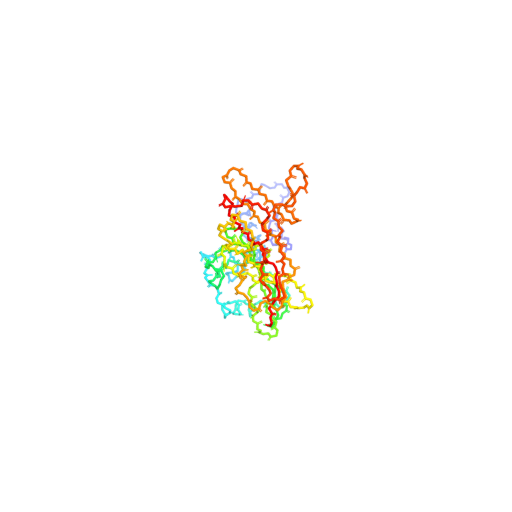 93.06 101 ARG A N 1
ATOM 729 C CA . ARG A 1 101 ? -7.707 4.101 9.770 1.00 93.06 101 ARG A CA 1
ATOM 730 C C . ARG A 1 101 ? -6.740 5.178 10.214 1.00 93.06 101 ARG A C 1
ATOM 732 O O . ARG A 1 101 ? -7.112 6.033 11.018 1.00 93.06 101 ARG A O 1
ATOM 739 N N . ALA A 1 102 ? -5.514 5.128 9.709 1.00 89.62 102 ALA A N 1
ATOM 740 C CA . ALA A 1 102 ? -4.427 6.006 10.112 1.00 89.62 102 ALA A CA 1
ATOM 741 C C . ALA A 1 102 ? -4.029 6.968 8.989 1.00 89.62 102 ALA A C 1
ATOM 743 O O . ALA A 1 102 ? -3.919 6.589 7.823 1.00 89.62 102 ALA A O 1
ATOM 744 N N . LYS A 1 103 ? -3.759 8.218 9.372 1.00 89.69 103 LYS A N 1
ATOM 745 C CA . LYS A 1 103 ? -3.127 9.239 8.538 1.00 89.69 103 LYS A CA 1
ATOM 746 C C . LYS A 1 103 ? -1.845 9.707 9.213 1.00 89.69 103 LYS A C 1
ATOM 748 O O . LYS A 1 103 ? -1.867 10.161 10.359 1.00 89.69 103 LYS A O 1
ATOM 753 N N . PHE A 1 104 ? -0.742 9.622 8.485 1.00 86.69 104 PHE A N 1
ATOM 754 C CA . PHE A 1 104 ? 0.595 9.952 8.959 1.00 86.69 104 PHE A CA 1
ATOM 755 C C . PHE A 1 104 ? 1.034 11.346 8.498 1.00 86.69 104 PHE A C 1
ATOM 757 O O . PHE A 1 104 ? 0.530 11.886 7.510 1.00 86.69 104 PHE A O 1
ATOM 764 N N . LEU A 1 105 ? 1.982 11.944 9.225 1.00 84.75 105 LEU A N 1
ATOM 765 C CA . LEU A 1 105 ? 2.467 13.312 8.988 1.00 84.75 105 LEU A CA 1
ATOM 766 C C . LEU A 1 105 ? 3.067 13.520 7.590 1.00 84.75 105 LEU A C 1
ATOM 768 O O . LEU A 1 105 ? 2.987 14.614 7.044 1.00 84.75 105 LEU A O 1
ATOM 772 N N . ASN A 1 106 ? 3.629 12.472 6.993 1.00 82.56 106 ASN A N 1
ATOM 773 C CA . ASN A 1 106 ? 4.193 12.499 5.643 1.00 82.56 106 ASN A CA 1
ATOM 774 C C . ASN A 1 106 ? 3.146 12.295 4.529 1.00 82.56 106 ASN A C 1
ATOM 776 O O . ASN A 1 106 ? 3.514 12.075 3.379 1.00 82.56 106 ASN A O 1
ATOM 780 N N . GLY A 1 107 ? 1.852 12.341 4.857 1.00 84.62 107 GLY A N 1
ATOM 781 C CA . GLY A 1 107 ? 0.762 12.208 3.890 1.00 84.62 107 GLY A CA 1
ATOM 782 C C . GLY A 1 107 ? 0.390 10.766 3.537 1.00 84.62 107 GLY A C 1
ATOM 783 O O . GLY A 1 107 ? -0.532 10.572 2.749 1.00 84.62 107 GLY A O 1
ATOM 784 N N . ILE A 1 108 ? 1.050 9.762 4.124 1.00 88.56 108 ILE A N 1
ATOM 785 C CA . ILE A 1 108 ? 0.683 8.348 3.962 1.00 88.56 108 ILE A CA 1
ATOM 786 C C . ILE A 1 108 ? -0.601 8.052 4.741 1.00 88.56 108 ILE A C 1
ATOM 788 O O . ILE A 1 108 ? -0.766 8.490 5.882 1.00 88.56 108 ILE A O 1
ATOM 792 N N . HIS A 1 109 ? -1.493 7.275 4.140 1.00 91.38 109 HIS A N 1
ATOM 793 C CA . HIS A 1 109 ? -2.694 6.706 4.734 1.00 91.38 109 HIS A CA 1
ATOM 794 C C . HIS A 1 109 ? -2.624 5.180 4.641 1.00 91.38 109 HIS A C 1
ATOM 796 O O . HIS A 1 109 ? -2.359 4.609 3.574 1.00 91.38 109 HIS A O 1
ATOM 802 N N . ALA A 1 110 ? -2.898 4.524 5.760 1.00 92.12 110 ALA A N 1
ATOM 803 C CA . ALA A 1 110 ? -2.979 3.076 5.833 1.00 92.12 110 ALA A CA 1
ATOM 804 C C . ALA A 1 110 ? -4.102 2.660 6.777 1.00 92.12 110 ALA A C 1
ATOM 806 O O . ALA A 1 110 ? -4.477 3.389 7.700 1.00 92.12 110 ALA A O 1
ATOM 807 N N . GLU A 1 111 ? -4.625 1.471 6.543 1.00 93.62 111 GLU A N 1
ATOM 808 C CA . GLU A 1 111 ? -5.693 0.877 7.326 1.00 93.62 111 GLU A CA 1
ATOM 809 C C . GLU A 1 111 ? -5.281 -0.526 7.758 1.00 93.62 111 GLU A C 1
ATOM 811 O O . GLU A 1 111 ? -4.490 -1.195 7.091 1.00 93.62 111 GLU A O 1
ATOM 816 N N . ARG A 1 112 ? -5.817 -0.979 8.886 1.00 92.44 112 ARG A N 1
ATOM 817 C CA . ARG A 1 112 ? -5.758 -2.388 9.271 1.00 92.44 112 ARG A CA 1
ATOM 818 C C . ARG A 1 112 ? -6.992 -2.771 10.059 1.00 92.44 112 ARG A C 1
ATOM 820 O O . ARG A 1 112 ? -7.685 -1.917 10.616 1.00 92.44 112 ARG A O 1
ATOM 827 N N . VAL A 1 113 ? -7.236 -4.068 10.143 1.00 94.38 113 VAL A N 1
ATOM 828 C CA . VAL A 1 113 ? -8.390 -4.621 10.849 1.00 94.38 113 VAL A CA 1
ATOM 829 C C . VAL A 1 113 ? -7.954 -5.688 11.838 1.00 94.38 113 VAL A C 1
ATOM 831 O O . VAL A 1 113 ? -6.963 -6.380 11.615 1.00 94.38 113 VAL A O 1
ATOM 834 N N . LYS A 1 114 ? -8.710 -5.833 12.921 1.00 95.31 114 LYS A N 1
ATOM 835 C CA . LYS A 1 114 ? -8.701 -7.022 13.768 1.00 95.31 114 LYS A CA 1
ATOM 836 C C . LYS A 1 114 ? -9.874 -7.886 13.337 1.00 95.31 114 LYS A C 1
ATOM 838 O O . LYS A 1 114 ? -10.993 -7.379 13.259 1.00 95.31 114 LYS A O 1
ATOM 843 N N . LEU A 1 115 ? -9.614 -9.146 13.017 1.00 95.56 115 LEU A N 1
ATOM 844 C CA . LEU A 1 115 ? -10.637 -10.131 12.677 1.00 95.56 115 LEU A CA 1
ATOM 845 C C . LEU A 1 115 ? -10.400 -11.365 13.532 1.00 95.56 115 LEU A C 1
ATOM 847 O O . LEU A 1 115 ? -9.270 -11.853 13.587 1.00 95.56 115 LEU A O 1
ATOM 851 N N . TYR A 1 116 ? -11.450 -11.860 14.187 1.00 96.00 116 TYR A N 1
ATOM 852 C CA . TYR A 1 116 ? -11.380 -13.056 15.035 1.00 96.00 116 TYR A CA 1
ATOM 853 C C . TYR A 1 116 ? -10.210 -13.016 16.035 1.00 96.00 116 TYR A C 1
ATOM 855 O O . TYR A 1 116 ? -9.440 -13.967 16.157 1.00 96.00 116 TYR A O 1
ATOM 863 N N . GLY A 1 117 ? -10.010 -11.869 16.687 1.00 93.81 117 GLY A N 1
ATOM 864 C CA . GLY A 1 117 ? -8.967 -11.708 17.701 1.00 93.81 117 GLY A CA 1
ATOM 865 C C . GLY A 1 117 ? -7.564 -11.444 17.138 1.00 93.81 117 GLY A C 1
ATOM 866 O O . GLY A 1 117 ? -6.654 -11.159 17.911 1.00 93.81 117 GLY A O 1
ATOM 867 N N . THR A 1 118 ? -7.374 -11.471 15.814 1.00 94.56 118 THR A N 1
ATOM 868 C CA . THR A 1 118 ? -6.055 -11.346 15.171 1.00 94.56 118 THR A CA 1
ATOM 869 C C . THR A 1 118 ? -5.943 -10.068 14.344 1.00 94.56 118 THR A C 1
ATOM 871 O O . THR A 1 118 ? -6.757 -9.821 13.446 1.00 94.56 118 THR A O 1
ATOM 874 N N . TRP A 1 119 ? -4.906 -9.269 14.607 1.00 91.88 119 TRP A N 1
ATOM 875 C CA . TRP A 1 119 ? -4.563 -8.110 13.786 1.00 91.88 119 TRP A CA 1
ATOM 876 C C . TRP A 1 119 ? -4.060 -8.555 12.415 1.00 91.88 119 TRP A C 1
ATOM 878 O O . TRP A 1 119 ? -3.134 -9.352 12.288 1.00 91.88 119 TRP A O 1
ATOM 888 N N . GLN A 1 120 ? -4.704 -8.045 11.372 1.00 92.88 120 GLN A N 1
ATOM 889 C CA . GLN A 1 120 ? -4.281 -8.251 9.997 1.00 92.88 120 GLN A CA 1
ATOM 890 C C . GLN A 1 120 ? -3.137 -7.289 9.645 1.00 92.88 120 GLN A C 1
ATOM 892 O O . GLN A 1 120 ? -3.036 -6.214 10.249 1.00 92.88 120 GLN A O 1
ATOM 897 N N . PRO A 1 121 ? -2.303 -7.635 8.645 1.00 90.88 121 PRO A N 1
ATOM 898 C CA . PRO A 1 121 ? -1.258 -6.741 8.162 1.00 90.88 121 PRO A CA 1
ATOM 899 C C . PRO A 1 121 ? -1.815 -5.379 7.745 1.00 90.88 121 PRO A C 1
ATOM 901 O O . PRO A 1 121 ? -2.942 -5.287 7.257 1.00 90.88 121 PRO A O 1
ATOM 904 N N . TRP A 1 122 ? -1.002 -4.334 7.888 1.00 90.94 122 TRP A N 1
ATOM 905 C CA . TRP A 1 122 ? -1.331 -3.007 7.379 1.00 90.94 122 TRP A CA 1
ATOM 906 C C . TRP A 1 122 ? -1.489 -2.999 5.858 1.00 90.94 122 TRP A C 1
ATOM 908 O O . TRP A 1 122 ? -0.728 -3.633 5.123 1.00 90.94 122 TRP A O 1
ATOM 918 N N . GLU A 1 123 ? -2.470 -2.231 5.396 1.00 93.38 123 GLU A N 1
ATOM 919 C CA . GLU A 1 123 ? -2.810 -2.076 3.988 1.00 93.38 123 GLU A CA 1
ATOM 920 C C . GLU A 1 123 ? -2.810 -0.590 3.626 1.00 93.38 123 GLU A C 1
ATOM 922 O O . GLU A 1 123 ? -3.441 0.239 4.282 1.00 93.38 123 GLU A O 1
ATOM 927 N N . TYR A 1 124 ? -2.069 -0.233 2.583 1.00 93.56 124 TYR A N 1
ATOM 928 C CA . TYR A 1 124 ? -1.921 1.148 2.143 1.00 93.56 124 TYR A CA 1
ATOM 929 C C . TYR A 1 124 ? -3.098 1.572 1.269 1.00 93.56 124 TYR A C 1
ATOM 931 O O . TYR A 1 124 ? -3.463 0.883 0.314 1.00 93.56 124 TYR A O 1
ATOM 939 N N . VAL A 1 125 ? -3.635 2.757 1.562 1.00 94.38 125 VAL A N 1
ATOM 940 C CA . VAL A 1 125 ? -4.627 3.435 0.715 1.00 94.38 125 VAL A CA 1
ATOM 941 C C . VAL A 1 125 ? -3.917 4.290 -0.334 1.00 94.38 125 VAL A C 1
ATOM 943 O O . VAL A 1 125 ? -4.285 4.282 -1.505 1.00 94.38 125 VAL A O 1
ATOM 946 N N . ASN A 1 126 ? -2.860 4.999 0.067 1.00 91.94 126 ASN A N 1
ATOM 947 C CA . ASN A 1 126 ? -1.964 5.733 -0.826 1.00 91.94 126 ASN A CA 1
ATOM 948 C C . ASN A 1 126 ? -0.500 5.377 -0.496 1.00 91.94 126 ASN A C 1
ATOM 950 O O . ASN A 1 126 ? 0.146 6.029 0.329 1.00 91.94 126 ASN A O 1
ATOM 954 N N . PRO A 1 127 ? 0.042 4.311 -1.106 1.00 88.88 127 PRO A N 1
ATOM 955 C CA . PRO A 1 127 ? 1.427 3.928 -0.873 1.00 88.88 127 PRO A CA 1
ATOM 956 C C . PRO A 1 127 ? 2.390 5.045 -1.322 1.00 88.88 127 PRO A C 1
ATOM 958 O O . PRO A 1 127 ? 2.135 5.697 -2.337 1.00 88.88 127 PRO A O 1
ATOM 961 N N . PRO A 1 128 ? 3.511 5.271 -0.610 1.00 86.12 128 PRO A N 1
ATOM 962 C CA . PRO A 1 128 ? 4.492 6.306 -0.957 1.00 86.12 128 PRO A CA 1
ATOM 963 C C . PRO A 1 128 ? 5.318 5.975 -2.211 1.00 86.12 128 PRO A C 1
ATOM 965 O O . PRO A 1 128 ? 6.017 6.847 -2.718 1.00 86.12 128 PRO A O 1
ATOM 968 N N . MET A 1 129 ? 5.235 4.736 -2.713 1.00 89.25 129 MET A N 1
ATOM 969 C CA . MET A 1 129 ? 5.880 4.275 -3.947 1.00 89.25 129 MET A CA 1
ATOM 970 C C . MET A 1 129 ? 7.401 4.504 -3.967 1.00 89.25 129 MET A C 1
ATOM 972 O O . MET A 1 129 ? 7.932 5.094 -4.904 1.00 89.25 129 MET A O 1
ATOM 976 N N . GLN A 1 130 ? 8.126 4.037 -2.947 1.00 89.94 130 GLN A N 1
ATOM 977 C CA . GLN A 1 130 ? 9.591 3.978 -3.026 1.00 89.94 130 GLN A CA 1
ATOM 978 C C . GLN A 1 130 ? 10.029 2.893 -4.026 1.00 89.94 130 GLN A C 1
ATOM 980 O O . GLN A 1 130 ? 9.315 1.910 -4.239 1.00 89.94 130 GLN A O 1
ATOM 985 N N . LEU A 1 131 ? 11.194 3.082 -4.657 1.00 90.50 131 LEU A N 1
ATOM 986 C CA . LEU A 1 131 ? 11.746 2.108 -5.604 1.00 90.50 131 LEU A CA 1
ATOM 987 C C . LEU A 1 131 ? 12.003 0.769 -4.915 1.00 90.50 131 LEU A C 1
ATOM 989 O O . LEU A 1 131 ? 12.559 0.724 -3.822 1.00 90.50 131 LEU A O 1
ATOM 993 N N . ASP A 1 132 ? 11.584 -0.302 -5.580 1.00 86.56 132 ASP A N 1
ATOM 994 C CA . ASP A 1 132 ? 11.732 -1.703 -5.190 1.00 86.56 132 ASP A CA 1
ATOM 995 C C . ASP A 1 132 ? 11.114 -2.088 -3.835 1.00 86.56 132 ASP A C 1
ATOM 997 O O . ASP A 1 132 ? 11.212 -3.244 -3.422 1.00 86.56 132 ASP A O 1
ATOM 1001 N N . VAL A 1 133 ? 10.384 -1.171 -3.193 1.00 88.44 133 VAL A N 1
ATOM 1002 C CA . VAL A 1 133 ? 9.574 -1.451 -2.007 1.00 88.44 133 VAL A CA 1
ATOM 1003 C C . VAL A 1 133 ? 8.195 -1.930 -2.437 1.00 88.44 133 VAL A C 1
ATOM 1005 O O . VAL A 1 133 ? 7.555 -1.375 -3.334 1.00 88.44 133 VAL A O 1
ATOM 1008 N N . GLU A 1 134 ? 7.742 -2.991 -1.785 1.00 90.56 134 GLU A N 1
ATOM 1009 C CA . GLU A 1 134 ? 6.443 -3.592 -2.017 1.00 90.56 134 GLU A CA 1
ATOM 1010 C C . GLU A 1 134 ? 5.421 -3.103 -0.989 1.00 90.56 134 GLU A C 1
ATOM 1012 O O . GLU A 1 134 ? 5.689 -3.079 0.211 1.00 90.56 134 GLU A O 1
ATOM 1017 N N . TYR A 1 135 ? 4.226 -2.762 -1.468 1.00 91.62 135 TYR A N 1
ATOM 1018 C CA . TYR A 1 135 ? 3.129 -2.278 -0.644 1.00 91.62 135 TYR A CA 1
ATOM 1019 C C . TYR A 1 135 ? 1.895 -3.152 -0.830 1.00 91.62 135 TYR A C 1
ATOM 1021 O O . TYR A 1 135 ? 1.360 -3.258 -1.934 1.00 91.62 135 TYR A O 1
ATOM 1029 N N . ARG A 1 136 ? 1.406 -3.737 0.265 1.00 92.94 136 ARG A N 1
ATOM 1030 C CA . ARG A 1 136 ? 0.083 -4.365 0.320 1.00 92.94 136 ARG A CA 1
ATOM 1031 C C . ARG A 1 136 ? -0.984 -3.275 0.321 1.00 92.94 136 ARG A C 1
ATOM 1033 O O . ARG A 1 136 ? -0.900 -2.355 1.131 1.00 92.94 136 ARG A O 1
ATOM 1040 N N . THR A 1 137 ? -1.968 -3.353 -0.564 1.00 94.69 137 THR A N 1
ATOM 1041 C CA . THR A 1 137 ? -3.001 -2.314 -0.696 1.00 94.69 137 THR A CA 1
ATOM 1042 C C . THR A 1 137 ? -4.354 -2.776 -0.175 1.00 94.69 137 THR A C 1
ATOM 1044 O O . THR A 1 137 ? -4.560 -3.963 0.080 1.00 94.69 137 THR A O 1
ATOM 1047 N N . THR A 1 138 ? -5.282 -1.832 -0.029 1.00 95.31 138 THR A N 1
ATOM 1048 C CA . THR A 1 138 ? -6.685 -2.129 0.291 1.00 95.31 138 THR A CA 1
ATOM 1049 C C . THR A 1 138 ? -7.464 -2.713 -0.899 1.00 95.31 138 THR A C 1
ATOM 1051 O O . THR A 1 138 ? -8.573 -3.218 -0.716 1.00 95.31 138 THR A O 1
ATOM 1054 N N . GLU A 1 139 ? -6.903 -2.689 -2.116 1.00 95.00 139 GLU A N 1
ATOM 1055 C CA . GLU A 1 139 ? -7.504 -3.310 -3.300 1.00 95.00 139 GLU A CA 1
ATOM 1056 C C . GLU A 1 139 ? -7.469 -4.847 -3.197 1.00 95.00 139 GLU A C 1
ATOM 1058 O O . GLU A 1 139 ? -6.501 -5.447 -2.718 1.00 95.00 139 GLU A O 1
ATOM 1063 N N . ARG A 1 140 ? -8.531 -5.503 -3.682 1.00 93.19 140 ARG A N 1
ATOM 1064 C CA . ARG A 1 140 ? -8.660 -6.966 -3.693 1.00 93.19 140 ARG A CA 1
ATOM 1065 C C . ARG A 1 140 ? -8.977 -7.486 -5.085 1.00 93.19 140 ARG A C 1
ATOM 1067 O O . ARG A 1 140 ? -9.812 -6.918 -5.784 1.00 93.19 140 ARG A O 1
ATOM 1074 N N . TRP A 1 141 ? -8.402 -8.632 -5.433 1.00 90.44 141 TRP A N 1
ATOM 1075 C CA . TRP A 1 141 ? -8.777 -9.402 -6.617 1.00 90.44 141 TRP A CA 1
ATOM 1076 C C . TRP A 1 141 ? -9.140 -10.821 -6.210 1.00 90.44 141 TRP A C 1
ATOM 1078 O O . TRP A 1 141 ? -8.337 -11.516 -5.598 1.00 90.44 141 TRP A O 1
ATOM 1088 N N . LYS A 1 142 ? -10.377 -11.243 -6.499 1.00 90.12 142 LYS A N 1
ATOM 1089 C CA . LYS A 1 142 ? -10.919 -12.542 -6.049 1.00 90.12 142 LYS A CA 1
ATOM 1090 C C . LYS A 1 142 ? -10.726 -12.794 -4.538 1.00 90.12 142 LYS A C 1
ATOM 1092 O O . LYS A 1 142 ? -10.500 -13.919 -4.113 1.00 90.12 142 LYS A O 1
ATOM 1097 N N . GLY A 1 143 ? -10.790 -11.734 -3.728 1.00 90.50 143 GLY A N 1
ATOM 1098 C CA . GLY A 1 143 ? -10.579 -11.790 -2.275 1.00 90.50 143 GLY A CA 1
ATOM 1099 C C . GLY A 1 143 ? -9.113 -11.754 -1.821 1.00 90.50 143 GLY A C 1
ATOM 1100 O O . GLY A 1 143 ? -8.860 -11.527 -0.640 1.00 90.50 143 GLY A O 1
ATOM 1101 N N . GLN A 1 144 ? -8.142 -11.890 -2.726 1.00 90.75 144 GLN A N 1
ATOM 1102 C CA . GLN A 1 144 ? -6.719 -11.793 -2.398 1.00 90.75 144 GLN A CA 1
ATOM 1103 C C . GLN A 1 144 ? -6.240 -10.330 -2.364 1.00 90.75 144 GLN A C 1
ATOM 1105 O O . GLN A 1 144 ? -6.744 -9.507 -3.134 1.00 90.75 144 GLN A O 1
ATOM 1110 N N . PRO A 1 145 ? -5.290 -9.978 -1.473 1.00 92.25 145 PRO A N 1
ATOM 1111 C CA . PRO A 1 145 ? -4.675 -8.651 -1.446 1.00 92.25 145 PRO A CA 1
ATOM 1112 C C . PRO A 1 145 ? -3.909 -8.351 -2.737 1.00 92.25 145 PRO A C 1
ATOM 1114 O O . PRO A 1 145 ? -3.101 -9.162 -3.190 1.00 92.25 145 PRO A O 1
ATOM 1117 N N . VAL A 1 146 ? -4.124 -7.156 -3.288 1.00 94.00 146 VAL A N 1
ATOM 1118 C CA . VAL A 1 146 ? -3.313 -6.625 -4.388 1.00 94.00 146 VAL A CA 1
ATOM 1119 C C . VAL A 1 146 ? -2.100 -5.897 -3.816 1.00 94.00 146 VAL A C 1
ATOM 1121 O O . VAL A 1 146 ? -2.211 -5.083 -2.893 1.00 94.00 146 VAL A O 1
ATOM 1124 N N . TYR A 1 147 ? -0.940 -6.174 -4.395 1.00 93.62 147 TYR A N 1
ATOM 112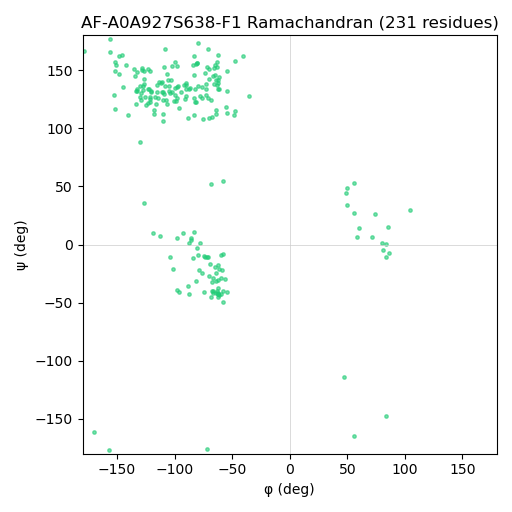5 C CA . TYR A 1 147 ? 0.331 -5.542 -4.079 1.00 93.62 147 TYR A CA 1
ATOM 1126 C C . TYR A 1 147 ? 0.739 -4.583 -5.189 1.00 93.62 147 TYR A C 1
ATOM 1128 O O . TYR A 1 147 ? 0.483 -4.834 -6.370 1.00 93.62 147 TYR A O 1
ATOM 1136 N N . VAL A 1 148 ? 1.411 -3.498 -4.807 1.00 93.25 148 VAL A N 1
ATOM 1137 C CA . VAL A 1 148 ? 2.022 -2.560 -5.750 1.00 93.25 148 VAL A CA 1
ATOM 1138 C C . VAL A 1 148 ? 3.489 -2.326 -5.447 1.00 93.25 148 VAL A C 1
ATOM 1140 O O . VAL A 1 148 ? 3.911 -2.356 -4.291 1.00 93.25 148 VAL A O 1
ATOM 1143 N N . LYS A 1 149 ? 4.270 -2.062 -6.493 1.00 91.25 149 LYS A N 1
ATOM 1144 C CA . LYS A 1 149 ? 5.662 -1.615 -6.371 1.00 91.25 149 LYS A CA 1
ATOM 1145 C C . LYS A 1 149 ? 6.077 -0.753 -7.558 1.00 91.25 149 LYS A C 1
ATOM 1147 O O . LYS A 1 149 ? 5.501 -0.869 -8.644 1.00 91.25 149 LYS A O 1
ATOM 1152 N N . LEU A 1 150 ? 7.094 0.082 -7.356 1.00 92.56 150 LEU A N 1
ATOM 1153 C CA . LEU A 1 150 ? 7.880 0.631 -8.460 1.00 92.56 150 LEU A CA 1
ATOM 1154 C C . LEU A 1 150 ? 9.112 -0.242 -8.673 1.00 92.56 150 LEU A C 1
ATOM 1156 O O . LEU A 1 150 ? 9.824 -0.525 -7.719 1.00 92.56 150 LEU A O 1
ATOM 1160 N N . VAL A 1 151 ? 9.371 -0.634 -9.914 1.00 91.75 151 VAL A N 1
ATOM 1161 C CA . VAL A 1 151 ? 10.564 -1.379 -10.325 1.00 91.75 151 VAL A CA 1
ATOM 1162 C C . VAL A 1 151 ? 11.474 -0.450 -11.110 1.00 91.75 151 VAL A C 1
ATOM 1164 O O . VAL A 1 151 ? 11.056 0.122 -12.128 1.00 91.75 151 VAL A O 1
ATOM 1167 N N . ASP A 1 152 ? 12.724 -0.319 -10.673 1.00 92.88 152 ASP A N 1
ATOM 1168 C CA . ASP A 1 152 ? 13.743 0.366 -11.463 1.00 92.88 152 ASP A CA 1
ATOM 1169 C C . ASP A 1 152 ? 14.196 -0.531 -12.625 1.00 92.88 152 ASP A C 1
ATOM 1171 O O . ASP A 1 152 ? 14.905 -1.523 -12.453 1.00 92.88 152 ASP A O 1
ATOM 1175 N N . CYS A 1 153 ? 13.790 -0.167 -13.841 1.00 91.56 153 CYS A N 1
ATOM 1176 C CA . CYS A 1 153 ? 14.106 -0.927 -15.046 1.00 91.56 153 CYS A CA 1
ATOM 1177 C C . CYS A 1 153 ? 15.456 -0.517 -15.656 1.00 91.56 153 CYS A C 1
ATOM 1179 O O . CYS A 1 153 ? 15.842 -1.081 -16.685 1.00 91.56 153 CYS A O 1
ATOM 1181 N N . LYS A 1 154 ? 16.190 0.427 -15.046 1.00 91.88 154 LYS A N 1
ATOM 1182 C CA . LYS A 1 154 ? 17.501 0.939 -15.488 1.00 91.88 154 LYS A CA 1
ATOM 1183 C C . LYS A 1 154 ? 17.474 1.491 -16.928 1.00 91.88 154 LYS A C 1
ATOM 1185 O O . LYS A 1 154 ? 16.413 1.762 -17.487 1.00 91.88 154 LYS A O 1
ATOM 1190 N N . GLY A 1 155 ? 18.652 1.691 -17.526 1.00 92.88 155 GLY A N 1
ATOM 1191 C CA . GLY A 1 155 ? 18.803 2.162 -18.911 1.00 92.88 155 GLY A CA 1
ATOM 1192 C C . GLY A 1 155 ? 18.251 1.176 -19.946 1.00 92.88 155 GLY A C 1
ATOM 1193 O O . GLY A 1 155 ? 18.378 -0.041 -19.781 1.00 92.88 155 GLY A O 1
ATOM 1194 N N . MET A 1 156 ? 17.615 1.691 -20.993 1.00 91.88 156 MET A N 1
ATOM 1195 C CA . MET A 1 156 ? 17.020 0.910 -22.081 1.00 91.88 156 MET A CA 1
ATOM 1196 C C . MET A 1 156 ? 18.071 0.466 -23.114 1.00 91.88 156 MET A C 1
ATOM 1198 O O . MET A 1 156 ? 19.142 1.067 -23.197 1.00 91.88 156 MET A O 1
ATOM 1202 N N . PRO A 1 157 ? 17.820 -0.619 -23.874 1.00 91.94 157 PRO A N 1
ATOM 1203 C CA . PRO A 1 157 ? 18.774 -1.100 -24.870 1.00 91.94 157 PRO A CA 1
ATOM 1204 C C . PRO A 1 157 ? 18.847 -0.164 -26.088 1.00 91.94 157 PRO A C 1
ATOM 1206 O O . PRO A 1 157 ? 17.861 0.470 -26.452 1.00 91.94 157 PRO A O 1
ATOM 1209 N N . ALA A 1 158 ? 19.991 -0.132 -26.778 1.00 92.50 158 ALA A N 1
ATOM 1210 C CA . ALA A 1 158 ? 20.121 0.582 -28.055 1.00 92.50 158 ALA A CA 1
ATOM 1211 C C . ALA A 1 158 ? 19.331 -0.078 -29.207 1.00 92.50 158 ALA A C 1
ATOM 1213 O O . ALA A 1 158 ? 19.137 0.502 -30.261 1.00 92.50 158 ALA A O 1
ATOM 1214 N N . SER A 1 159 ? 18.926 -1.335 -29.067 1.00 92.19 159 SER A N 1
ATOM 1215 C CA . SER A 1 159 ? 17.938 -2.017 -29.913 1.00 92.19 159 SER A CA 1
ATOM 1216 C C . SER A 1 159 ? 17.749 -3.435 -29.378 1.00 92.19 159 SER A C 1
ATOM 1218 O O . SER A 1 159 ? 18.541 -3.911 -28.560 1.00 92.19 159 SER A O 1
ATOM 1220 N N . GLY A 1 160 ? 16.702 -4.121 -29.830 1.00 93.88 160 GLY A N 1
ATOM 1221 C CA . GLY A 1 160 ? 16.447 -5.509 -29.464 1.00 93.88 160 GLY A CA 1
ATOM 1222 C C . GLY A 1 160 ? 15.713 -5.649 -28.134 1.00 93.88 160 GLY A C 1
ATOM 1223 O O . GLY A 1 160 ? 14.854 -4.835 -27.792 1.00 93.88 160 GLY A O 1
ATOM 1224 N N . VAL A 1 161 ? 16.005 -6.729 -27.412 1.00 94.50 161 VAL A N 1
ATOM 1225 C CA . VAL A 1 161 ? 15.193 -7.186 -26.280 1.00 94.50 161 VAL A CA 1
ATOM 1226 C C . VAL A 1 161 ? 15.904 -6.954 -24.952 1.00 94.50 161 VAL A C 1
ATOM 1228 O O . VAL A 1 161 ? 17.078 -7.287 -24.800 1.00 94.50 161 VAL A O 1
ATOM 1231 N N . LYS A 1 162 ? 15.167 -6.451 -23.960 1.00 93.75 162 LYS A N 1
ATOM 1232 C CA . LYS A 1 162 ? 15.579 -6.426 -22.554 1.00 93.75 162 LYS A CA 1
ATOM 1233 C C . LYS A 1 162 ? 14.470 -6.993 -21.675 1.00 93.75 162 LYS A C 1
ATOM 1235 O O . LYS A 1 162 ? 13.349 -6.498 -21.706 1.00 93.75 162 LYS A O 1
ATOM 1240 N N . ASN A 1 163 ? 14.801 -7.977 -20.846 1.00 92.81 163 ASN A N 1
ATOM 1241 C CA . ASN A 1 163 ? 13.896 -8.485 -19.819 1.00 92.81 163 ASN A CA 1
ATOM 1242 C C . ASN A 1 163 ? 14.222 -7.823 -18.477 1.00 92.81 163 ASN A C 1
ATOM 1244 O O . ASN A 1 163 ? 15.391 -7.689 -18.110 1.00 92.81 163 ASN A O 1
ATOM 1248 N N . VAL A 1 164 ? 13.190 -7.417 -17.746 1.00 91.25 164 VAL A N 1
ATOM 1249 C CA . VAL A 1 164 ? 13.296 -6.894 -16.384 1.00 91.25 164 VAL A CA 1
ATOM 1250 C C . VAL A 1 164 ? 12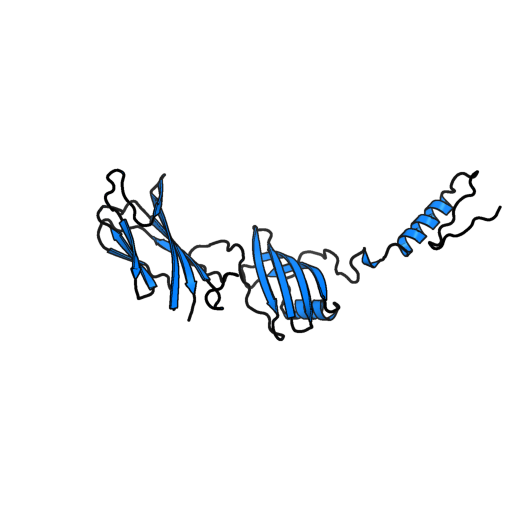.449 -7.769 -15.485 1.00 91.2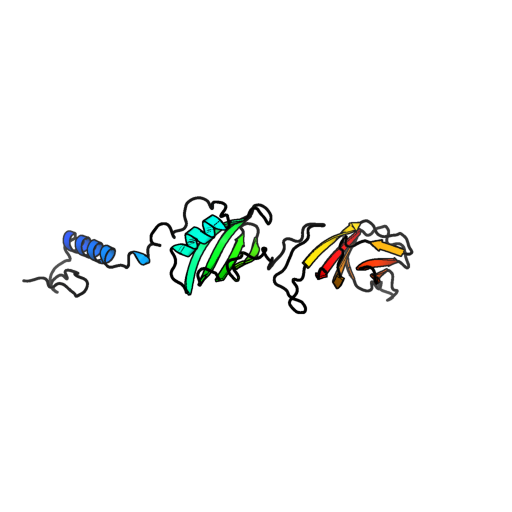5 164 VAL A C 1
ATOM 1252 O O . VAL A 1 164 ? 11.245 -7.918 -15.706 1.00 91.25 164 VAL A O 1
ATOM 1255 N N . SER A 1 165 ? 13.091 -8.340 -14.467 1.00 88.56 165 SER A N 1
ATOM 1256 C CA . SER A 1 165 ? 12.357 -9.081 -13.458 1.00 88.56 165 SER A CA 1
ATOM 1257 C C . SER A 1 165 ? 11.657 -8.134 -12.503 1.00 88.56 165 SER A C 1
ATOM 1259 O O . SER A 1 165 ? 12.243 -7.166 -12.024 1.00 88.56 165 SER A O 1
ATOM 1261 N N . ILE A 1 166 ? 10.399 -8.441 -12.209 1.00 81.75 166 ILE A N 1
ATOM 1262 C CA . ILE A 1 166 ? 9.608 -7.712 -11.214 1.00 81.75 166 ILE A CA 1
ATOM 1263 C C . ILE A 1 166 ? 9.986 -8.178 -9.790 1.00 81.75 166 ILE A C 1
ATOM 1265 O O . ILE A 1 166 ? 9.652 -7.517 -8.802 1.00 81.75 166 ILE A O 1
ATOM 1269 N N . GLY A 1 167 ? 10.786 -9.249 -9.672 1.00 67.62 167 GLY A N 1
ATOM 1270 C CA . GLY A 1 167 ? 11.348 -9.729 -8.405 1.00 67.62 167 GLY A CA 1
ATOM 1271 C C . GLY A 1 167 ? 10.325 -10.427 -7.517 1.00 67.62 167 GLY A C 1
ATOM 1272 O O . GLY A 1 167 ? 10.442 -10.406 -6.297 1.00 67.62 167 GLY A O 1
ATOM 1273 N N . THR A 1 168 ? 9.287 -10.991 -8.120 1.00 57.59 168 THR A N 1
ATOM 1274 C CA . THR A 1 168 ? 8.140 -11.546 -7.412 1.00 57.59 168 THR A CA 1
ATOM 1275 C C . THR A 1 168 ? 7.873 -12.941 -7.945 1.00 57.59 168 THR A C 1
ATOM 1277 O O . THR A 1 168 ? 7.787 -13.120 -9.158 1.00 57.59 168 THR A O 1
ATOM 1280 N N . THR A 1 169 ? 7.597 -13.899 -7.063 1.00 55.16 169 THR A N 1
ATOM 1281 C CA . THR A 1 169 ? 6.702 -15.024 -7.379 1.00 55.16 169 THR A CA 1
ATOM 1282 C C . THR A 1 169 ? 5.274 -14.478 -7.535 1.00 55.16 169 THR A C 1
ATOM 1284 O O . THR A 1 169 ? 4.360 -14.879 -6.818 1.00 55.16 169 THR A O 1
ATOM 1287 N N . ALA A 1 170 ? 5.098 -13.450 -8.376 1.00 57.19 170 ALA A N 1
ATOM 1288 C CA . ALA A 1 170 ? 3.795 -12.890 -8.679 1.00 57.19 170 ALA A CA 1
ATOM 1289 C C . ALA A 1 170 ? 3.076 -13.980 -9.443 1.00 57.19 170 ALA A C 1
ATOM 1291 O O . ALA A 1 170 ? 3.453 -14.297 -10.568 1.00 57.19 170 ALA A O 1
ATOM 1292 N N . GLU A 1 171 ? 2.074 -14.565 -8.806 1.00 62.69 171 GLU A N 1
ATOM 1293 C CA . GLU A 1 171 ? 1.235 -15.547 -9.466 1.00 62.69 171 GLU A CA 1
ATOM 1294 C C . GLU A 1 171 ? 0.603 -14.899 -10.699 1.00 62.69 171 GLU A C 1
ATOM 1296 O O . GLU A 1 171 ? 0.612 -15.493 -11.774 1.00 62.69 171 GLU A O 1
ATOM 1301 N N . HIS A 1 172 ? 0.174 -13.629 -10.580 1.00 81.00 172 HIS A N 1
ATOM 1302 C CA . HIS A 1 172 ? -0.422 -12.883 -11.685 1.00 81.00 172 HIS A CA 1
ATOM 1303 C C . HIS A 1 172 ? -0.199 -11.363 -11.577 1.00 81.00 172 HIS A C 1
ATOM 1305 O O . HIS A 1 172 ? -0.726 -10.697 -10.681 1.00 81.00 172 HIS A O 1
ATOM 1311 N N . VAL A 1 173 ? 0.531 -10.786 -12.539 1.00 86.81 173 VAL A N 1
ATOM 1312 C CA . VAL A 1 173 ? 0.528 -9.331 -12.774 1.00 86.81 173 VAL A CA 1
ATOM 1313 C C . VAL A 1 173 ? -0.822 -8.940 -13.368 1.00 86.81 173 VAL A C 1
ATOM 1315 O O . VAL A 1 173 ? -1.264 -9.511 -14.362 1.00 86.81 173 VAL A O 1
ATOM 1318 N N . MET A 1 174 ? -1.480 -7.971 -12.740 1.00 85.81 174 MET A N 1
ATOM 1319 C CA . MET A 1 174 ? -2.816 -7.511 -13.113 1.00 85.81 174 MET A CA 1
ATOM 1320 C C . MET A 1 174 ? -2.785 -6.276 -14.006 1.00 85.81 174 MET A C 1
ATOM 1322 O O . MET A 1 174 ? -3.579 -6.154 -14.932 1.00 85.81 174 MET A O 1
ATOM 1326 N N . ASP A 1 175 ? -1.890 -5.345 -13.691 1.00 88.00 175 ASP A N 1
ATOM 1327 C CA . ASP A 1 175 ? -1.710 -4.097 -14.420 1.00 88.00 175 ASP A CA 1
ATOM 1328 C C . ASP A 1 175 ? -0.257 -3.653 -14.277 1.00 88.00 175 ASP A C 1
ATOM 1330 O O . ASP A 1 175 ? 0.396 -3.906 -13.258 1.00 88.00 175 ASP A O 1
ATOM 1334 N N . PHE A 1 176 ? 0.251 -2.968 -15.290 1.00 88.50 176 PHE A N 1
ATOM 1335 C CA . PHE A 1 176 ? 1.538 -2.309 -15.203 1.00 88.50 176 PHE A CA 1
ATOM 1336 C C . PHE A 1 176 ? 1.562 -1.047 -16.057 1.00 88.50 176 PHE A C 1
ATOM 1338 O O . PHE A 1 176 ? 0.959 -0.960 -17.125 1.00 88.50 176 PHE A O 1
ATOM 1345 N N . LYS A 1 177 ? 2.308 -0.051 -15.586 1.00 88.94 177 LYS A N 1
ATOM 1346 C CA . LYS A 1 177 ? 2.519 1.216 -16.285 1.00 88.94 177 LYS A CA 1
ATOM 1347 C C . LYS A 1 177 ? 4.002 1.496 -16.336 1.00 88.94 177 LYS A C 1
ATOM 1349 O O . LYS A 1 177 ? 4.656 1.563 -15.299 1.00 88.94 177 LYS A O 1
ATOM 1354 N N . VAL A 1 178 ? 4.524 1.698 -17.537 1.00 89.50 178 VAL A N 1
ATOM 1355 C CA . VAL A 1 178 ? 5.927 2.052 -17.730 1.00 89.50 178 VAL A CA 1
ATOM 1356 C C . VAL A 1 178 ? 6.041 3.537 -18.024 1.00 89.50 178 VAL A C 1
ATOM 1358 O O . VAL A 1 178 ? 5.353 4.081 -18.892 1.00 89.50 178 VAL A O 1
ATOM 1361 N N . ARG A 1 179 ? 6.950 4.183 -17.300 1.00 88.31 179 ARG A N 1
ATOM 1362 C CA . ARG A 1 179 ? 7.442 5.518 -17.611 1.00 88.31 179 ARG A CA 1
ATOM 1363 C C . ARG A 1 179 ? 8.839 5.402 -18.200 1.00 88.31 179 ARG A C 1
ATOM 1365 O O . ARG A 1 179 ? 9.694 4.743 -17.614 1.00 88.31 179 ARG A O 1
ATOM 1372 N N . LEU A 1 180 ? 9.064 6.089 -19.311 1.00 87.50 180 LEU A N 1
ATOM 1373 C CA . LEU A 1 180 ? 10.388 6.337 -19.873 1.00 87.50 180 LEU A CA 1
ATOM 1374 C C . LEU A 1 180 ? 10.808 7.765 -19.566 1.00 87.50 180 LEU A C 1
ATOM 1376 O O . LEU A 1 180 ? 9.982 8.679 -19.644 1.00 87.50 180 LEU A O 1
ATOM 1380 N N . ALA A 1 181 ? 12.082 7.965 -19.259 1.00 87.50 181 ALA A N 1
ATOM 1381 C CA . ALA A 1 181 ? 12.653 9.282 -19.030 1.00 87.50 181 ALA A CA 1
ATOM 1382 C C . ALA A 1 181 ? 13.978 9.441 -19.785 1.00 87.50 181 ALA A C 1
ATOM 1384 O O . ALA A 1 181 ? 14.844 8.575 -19.699 1.00 87.50 181 ALA A O 1
ATOM 1385 N N . SER A 1 182 ? 14.139 10.558 -20.495 1.00 84.62 182 SER A N 1
ATOM 1386 C CA . SER A 1 182 ? 15.406 10.990 -21.103 1.00 84.62 182 SER A CA 1
ATOM 1387 C C . SER A 1 182 ? 15.548 12.502 -20.945 1.00 84.62 182 SER A C 1
ATOM 1389 O O . SER A 1 182 ? 14.791 13.250 -21.569 1.00 84.62 182 SER A O 1
ATOM 1391 N N . GLY A 1 183 ? 16.493 12.976 -20.130 1.00 78.25 183 GLY A N 1
ATOM 1392 C CA . GLY A 1 183 ? 16.685 14.416 -19.898 1.00 78.25 183 GLY A CA 1
ATOM 1393 C C . GLY A 1 183 ? 15.362 15.144 -19.600 1.00 78.25 183 GLY A C 1
ATOM 1394 O O . GLY A 1 183 ? 14.714 14.863 -18.595 1.00 78.25 183 GLY A O 1
ATOM 1395 N N . SER A 1 184 ? 14.940 16.036 -20.505 1.00 69.12 184 SER A N 1
ATOM 1396 C CA . SER A 1 184 ? 13.710 16.845 -20.399 1.00 69.12 184 SER A CA 1
ATOM 1397 C C . SER A 1 184 ? 12.408 16.133 -20.800 1.00 69.12 184 SER A C 1
ATOM 1399 O O . SER A 1 184 ? 11.336 16.729 -20.707 1.00 69.12 184 SER A O 1
ATOM 1401 N N . HIS A 1 185 ? 12.464 14.887 -21.272 1.00 63.22 185 HIS A N 1
ATOM 1402 C CA . HIS A 1 185 ? 11.293 14.158 -21.758 1.00 63.22 185 HIS A CA 1
ATOM 1403 C C . HIS A 1 185 ? 10.903 13.037 -20.797 1.00 63.22 185 HIS A C 1
ATOM 1405 O O . HIS A 1 185 ? 11.724 12.196 -20.434 1.00 63.22 185 HIS A O 1
ATOM 1411 N N . ALA A 1 186 ? 9.625 13.002 -20.422 1.00 64.00 186 ALA A N 1
ATOM 1412 C CA . ALA A 1 186 ? 8.998 11.880 -19.740 1.00 64.00 186 ALA A CA 1
ATOM 1413 C C . ALA A 1 186 ? 7.820 11.388 -20.586 1.00 64.00 186 ALA A C 1
ATOM 1415 O O . ALA A 1 186 ? 6.954 12.178 -20.958 1.00 64.00 186 ALA A O 1
ATOM 1416 N N . LEU A 1 187 ? 7.796 10.095 -20.896 1.00 66.94 187 LEU A N 1
ATOM 1417 C CA . LEU A 1 187 ? 6.774 9.469 -21.733 1.00 66.94 187 LEU A CA 1
ATOM 1418 C C . LEU A 1 187 ? 6.100 8.339 -20.946 1.00 66.94 187 LEU A C 1
ATOM 1420 O O . LEU A 1 187 ? 6.777 7.527 -20.314 1.00 66.94 187 LEU A O 1
ATOM 1424 N N . HIS A 1 188 ? 4.769 8.285 -20.987 1.00 64.19 188 HIS A N 1
ATOM 1425 C CA . HIS A 1 188 ? 3.971 7.168 -20.474 1.00 64.19 188 HIS A CA 1
ATOM 1426 C C . HIS A 1 188 ? 3.585 6.278 -21.653 1.00 64.19 188 HIS A C 1
ATOM 1428 O O . HIS A 1 188 ? 3.010 6.770 -22.620 1.00 64.19 188 HIS A O 1
ATOM 1434 N N . VAL A 1 189 ? 3.925 4.992 -21.612 1.00 63.38 189 VAL A N 1
ATOM 1435 C CA . VAL A 1 189 ? 3.803 4.116 -22.787 1.00 63.38 189 VAL A CA 1
ATOM 1436 C C . VAL A 1 189 ? 3.129 2.804 -22.428 1.00 63.38 189 VAL A C 1
ATOM 1438 O O . VAL A 1 189 ? 3.580 2.189 -21.465 1.00 63.38 189 VAL A O 1
ATOM 1441 N N . ILE A 1 190 ? 2.154 2.377 -23.265 1.00 61.81 190 ILE A N 1
ATOM 1442 C CA . ILE A 1 190 ? 2.205 1.150 -24.111 1.00 61.81 190 ILE A CA 1
ATOM 1443 C C . ILE A 1 190 ? 1.323 1.320 -25.381 1.00 61.81 190 ILE A C 1
ATOM 1445 O O . ILE A 1 190 ? 0.135 1.591 -25.203 1.00 61.81 190 ILE A O 1
ATOM 1449 N N . PRO A 1 191 ? 1.796 1.076 -26.635 1.00 73.06 191 PRO A N 1
ATOM 1450 C CA . PRO A 1 191 ? 3.168 1.088 -27.179 1.00 73.06 191 PRO A CA 1
ATOM 1451 C C . PRO A 1 191 ? 3.659 2.509 -27.535 1.00 73.06 191 PRO A C 1
ATOM 1453 O O . PRO A 1 191 ? 2.849 3.394 -27.797 1.00 73.06 191 PRO A O 1
ATOM 1456 N N . TRP A 1 192 ? 4.984 2.741 -27.550 1.00 76.88 192 TRP A N 1
ATOM 1457 C CA . TRP A 1 192 ? 5.519 4.052 -27.939 1.00 76.88 192 TRP A CA 1
ATOM 1458 C C . TRP A 1 192 ? 5.601 4.128 -29.449 1.00 76.88 192 TRP A C 1
ATOM 1460 O O . TRP A 1 192 ? 6.426 3.453 -30.074 1.00 76.88 192 TRP A O 1
ATOM 1470 N N . THR A 1 193 ? 4.751 4.971 -30.010 1.00 74.75 193 THR A N 1
ATOM 1471 C CA . THR A 1 193 ? 4.840 5.392 -31.394 1.00 74.75 193 THR A CA 1
ATOM 1472 C C . THR A 1 193 ? 5.498 6.761 -31.464 1.00 74.75 193 THR A C 1
ATOM 1474 O O . THR A 1 193 ? 5.154 7.657 -30.688 1.00 74.75 193 THR A O 1
ATOM 1477 N N . ASP A 1 194 ? 6.440 6.932 -32.384 1.00 76.25 194 ASP A N 1
ATOM 1478 C CA . ASP A 1 194 ? 6.944 8.264 -32.712 1.00 76.25 194 ASP A CA 1
ATOM 1479 C C . ASP A 1 194 ? 5.896 9.083 -33.493 1.00 76.25 194 ASP A C 1
ATOM 1481 O O . ASP A 1 194 ? 4.763 8.648 -33.717 1.00 76.25 194 ASP A O 1
ATOM 1485 N N . THR A 1 195 ? 6.268 10.289 -33.922 1.00 79.50 195 THR A N 1
ATOM 1486 C CA . THR A 1 195 ? 5.407 11.162 -34.737 1.00 79.50 195 THR A CA 1
ATOM 1487 C C . THR A 1 195 ? 5.040 10.564 -36.096 1.00 79.50 195 THR A C 1
ATOM 1489 O O . THR A 1 195 ? 4.079 11.012 -36.714 1.00 79.50 195 THR A O 1
ATOM 1492 N N . SER A 1 196 ? 5.774 9.549 -36.557 1.00 82.06 196 SER A N 1
ATOM 1493 C CA . SER A 1 196 ? 5.492 8.798 -37.786 1.00 82.06 196 SER A CA 1
ATOM 1494 C C . SER A 1 196 ? 4.641 7.552 -37.520 1.00 82.06 196 SER A C 1
ATOM 1496 O O . SER A 1 196 ? 4.486 6.712 -38.403 1.00 82.06 196 SER A O 1
ATOM 1498 N N . PHE A 1 197 ? 4.103 7.410 -36.305 1.00 77.69 197 PHE A N 1
ATOM 1499 C CA . PHE A 1 197 ? 3.382 6.233 -35.824 1.00 77.69 197 PHE A CA 1
ATOM 1500 C C . PHE A 1 197 ? 4.209 4.933 -35.826 1.00 77.69 197 PHE A C 1
ATOM 1502 O O . PHE A 1 197 ? 3.662 3.842 -35.647 1.00 77.69 197 PHE A O 1
ATOM 1509 N N . ALA A 1 198 ? 5.536 5.020 -35.974 1.00 82.25 198 ALA A N 1
ATOM 1510 C CA . ALA A 1 198 ? 6.404 3.854 -35.947 1.00 82.25 198 ALA A CA 1
ATOM 1511 C C . ALA A 1 198 ? 6.621 3.408 -34.498 1.00 82.25 198 ALA A C 1
ATOM 1513 O O . ALA A 1 198 ? 7.024 4.197 -33.641 1.00 82.25 198 ALA A O 1
ATOM 1514 N N . VAL A 1 199 ? 6.373 2.125 -34.215 1.00 84.44 199 VAL A N 1
ATOM 1515 C CA . VAL A 1 199 ? 6.601 1.562 -32.879 1.00 84.44 199 VAL A CA 1
ATOM 1516 C C . VAL A 1 199 ? 8.098 1.485 -32.620 1.00 84.44 199 VAL A C 1
ATOM 1518 O O . VAL A 1 199 ? 8.792 0.635 -33.179 1.00 84.44 199 VAL A O 1
ATOM 1521 N N . LYS A 1 200 ? 8.581 2.347 -31.733 1.00 86.19 200 LYS A N 1
ATOM 1522 C CA . LYS A 1 200 ? 9.981 2.391 -31.301 1.00 86.19 200 LYS A CA 1
ATOM 1523 C C . LYS A 1 200 ? 10.232 1.475 -30.116 1.00 86.19 200 LYS A C 1
ATOM 1525 O O . LYS A 1 200 ? 11.280 0.840 -30.053 1.00 86.19 200 LYS A O 1
ATOM 1530 N N . MET A 1 201 ? 9.251 1.359 -29.219 1.00 87.88 201 MET A N 1
ATOM 1531 C CA . MET A 1 201 ? 9.310 0.397 -28.129 1.00 87.88 201 MET A CA 1
ATOM 1532 C C . MET A 1 201 ? 7.941 -0.182 -27.778 1.00 87.88 201 MET A C 1
ATOM 1534 O O . MET A 1 201 ? 6.947 0.535 -27.631 1.00 87.88 201 MET A O 1
ATOM 1538 N N . ARG A 1 202 ? 7.915 -1.500 -27.588 1.00 88.62 202 ARG A N 1
ATOM 1539 C CA . ARG A 1 202 ? 6.786 -2.252 -27.039 1.00 88.62 202 ARG A CA 1
ATOM 1540 C C . ARG A 1 202 ? 7.198 -2.858 -25.702 1.00 88.62 202 ARG A C 1
ATOM 1542 O O . ARG A 1 202 ? 8.287 -3.415 -25.605 1.00 88.62 202 ARG A O 1
ATOM 1549 N N . VAL A 1 203 ? 6.314 -2.797 -24.710 1.00 89.56 203 VAL A N 1
ATOM 1550 C CA . VAL A 1 203 ? 6.482 -3.532 -23.451 1.00 89.56 203 VAL A CA 1
ATOM 1551 C C . VAL A 1 203 ? 5.427 -4.625 -23.383 1.00 89.56 203 VAL A C 1
ATOM 1553 O O . VAL A 1 203 ? 4.256 -4.364 -23.656 1.00 89.56 203 VAL A O 1
ATOM 1556 N N . VAL A 1 204 ? 5.850 -5.844 -23.070 1.00 88.25 204 VAL A N 1
ATOM 1557 C CA . VAL A 1 204 ? 4.987 -7.024 -22.975 1.00 88.25 204 VAL A CA 1
ATOM 1558 C C . VAL A 1 204 ? 5.207 -7.678 -21.618 1.00 88.25 204 VAL A C 1
ATOM 1560 O O . VAL A 1 204 ? 6.343 -7.780 -21.163 1.00 88.25 204 VAL A O 1
ATOM 1563 N N . LEU A 1 205 ? 4.127 -8.120 -20.980 1.00 87.44 205 LEU A N 1
ATOM 1564 C CA . LEU A 1 205 ? 4.200 -9.007 -19.825 1.00 87.44 205 LEU A CA 1
ATOM 1565 C C . LEU A 1 205 ? 4.393 -10.443 -20.322 1.00 87.44 205 LEU A C 1
ATOM 1567 O O . LEU A 1 205 ? 3.584 -10.943 -21.105 1.00 87.44 205 LEU A O 1
ATOM 1571 N N . LEU A 1 206 ? 5.466 -11.088 -19.885 1.00 86.56 206 LEU A N 1
ATOM 1572 C CA . LEU A 1 206 ? 5.755 -12.481 -20.201 1.00 86.56 206 LEU A CA 1
ATOM 1573 C C . LEU A 1 206 ? 5.008 -13.430 -19.253 1.00 86.56 206 LEU A C 1
ATOM 1575 O O . LEU A 1 206 ? 4.572 -13.047 -18.168 1.00 86.56 206 LEU A O 1
ATOM 1579 N N . SER A 1 207 ? 4.885 -14.699 -19.653 1.00 82.19 207 SER A N 1
ATOM 1580 C CA . SER A 1 207 ? 4.229 -15.742 -18.849 1.00 82.19 207 SER A CA 1
ATOM 1581 C C . SER A 1 207 ? 4.956 -16.062 -17.541 1.00 82.19 207 SER A C 1
ATOM 1583 O O . SER A 1 207 ? 4.360 -16.641 -16.643 1.00 82.19 207 SER A O 1
ATOM 1585 N N . ASP A 1 208 ? 6.235 -15.702 -17.438 1.00 78.31 208 ASP A N 1
ATOM 1586 C CA . ASP A 1 208 ? 7.050 -15.826 -16.226 1.00 78.31 208 ASP A CA 1
ATOM 1587 C C . ASP A 1 208 ? 6.903 -14.615 -15.278 1.00 78.31 208 ASP A C 1
ATOM 1589 O O . ASP A 1 208 ? 7.613 -14.520 -14.280 1.00 78.31 208 ASP A O 1
ATOM 1593 N N . GLY A 1 209 ? 6.002 -13.676 -15.594 1.00 80.12 209 GLY A N 1
ATOM 1594 C CA . GLY A 1 209 ? 5.750 -12.472 -14.803 1.00 80.12 209 GLY A CA 1
ATOM 1595 C C . GLY A 1 209 ? 6.761 -11.345 -15.026 1.00 80.12 209 GLY A C 1
ATOM 1596 O O . GLY A 1 209 ? 6.636 -10.293 -14.400 1.00 80.12 209 GLY A O 1
ATOM 1597 N N . ASN A 1 210 ? 7.745 -11.516 -15.913 1.00 86.81 210 ASN A N 1
ATOM 1598 C CA . ASN A 1 210 ? 8.728 -10.480 -16.220 1.00 86.81 210 ASN A CA 1
ATOM 1599 C C . ASN A 1 210 ? 8.202 -9.489 -17.272 1.00 86.81 210 ASN A C 1
ATOM 1601 O O . ASN A 1 210 ? 7.369 -9.818 -18.120 1.00 86.81 210 ASN A O 1
ATOM 1605 N N . LEU A 1 211 ? 8.730 -8.261 -17.254 1.00 90.12 211 LEU A N 1
ATOM 1606 C CA . LEU A 1 211 ? 8.471 -7.276 -18.305 1.00 90.12 211 LEU A CA 1
ATOM 1607 C C . LEU A 1 211 ? 9.529 -7.400 -19.400 1.00 90.12 211 LEU A C 1
ATOM 1609 O O . LEU A 1 211 ? 10.728 -7.314 -19.126 1.00 90.12 211 LEU A O 1
ATOM 1613 N N . GLN A 1 212 ? 9.090 -7.536 -20.646 1.00 91.94 212 GLN A N 1
ATOM 1614 C CA . GLN A 1 212 ? 9.955 -7.536 -21.816 1.00 91.94 212 GLN A CA 1
ATOM 1615 C C . GLN A 1 212 ? 9.818 -6.236 -22.600 1.00 91.94 212 GLN A C 1
ATOM 1617 O O . GLN A 1 212 ? 8.750 -5.905 -23.117 1.00 91.94 212 GLN A O 1
ATOM 1622 N N . PHE A 1 213 ? 10.936 -5.539 -22.744 1.00 92.06 213 PHE A N 1
ATOM 1623 C CA . PHE A 1 213 ? 11.094 -4.335 -23.542 1.00 92.06 213 PHE A CA 1
ATOM 1624 C C . PHE A 1 213 ? 11.650 -4.730 -24.909 1.00 92.06 213 PHE A C 1
ATOM 1626 O O . PHE A 1 213 ? 12.753 -5.265 -25.000 1.00 92.06 213 PHE A O 1
ATOM 1633 N N . ASN A 1 214 ? 10.884 -4.467 -25.964 1.00 92.12 214 ASN A N 1
ATOM 1634 C CA . ASN A 1 214 ? 11.250 -4.728 -27.353 1.00 92.12 214 ASN A CA 1
ATOM 1635 C C . ASN A 1 214 ? 11.478 -3.390 -28.063 1.00 92.12 214 ASN A C 1
ATOM 1637 O O . ASN A 1 214 ? 10.511 -2.672 -28.336 1.00 92.12 214 ASN A O 1
ATOM 1641 N N . ALA A 1 215 ? 12.738 -3.050 -28.329 1.00 91.62 215 ALA A N 1
ATOM 1642 C CA . ALA A 1 215 ? 13.159 -1.809 -28.969 1.00 91.62 215 ALA A CA 1
ATOM 1643 C C . ALA A 1 215 ? 13.472 -2.023 -30.460 1.00 91.62 215 ALA A C 1
ATOM 1645 O O . ALA A 1 215 ? 14.349 -2.810 -30.816 1.00 91.62 215 ALA A O 1
ATOM 1646 N N . ASN A 1 216 ? 12.794 -1.270 -31.329 1.00 90.44 216 ASN A N 1
ATOM 1647 C CA . ASN A 1 216 ? 13.005 -1.276 -32.786 1.00 90.44 216 ASN A CA 1
ATOM 1648 C C . ASN A 1 216 ? 13.911 -0.124 -33.261 1.00 90.44 216 ASN A C 1
ATOM 1650 O O . ASN A 1 216 ? 14.046 0.119 -34.458 1.00 90.44 216 ASN A O 1
ATOM 1654 N N . ALA A 1 217 ? 14.477 0.634 -32.324 1.00 89.69 217 ALA A N 1
ATOM 1655 C CA . ALA A 1 217 ? 15.388 1.744 -32.558 1.00 89.69 217 ALA A CA 1
ATOM 1656 C C . ALA A 1 217 ? 16.258 1.971 -31.312 1.00 89.69 217 ALA A C 1
ATOM 1658 O O . ALA A 1 217 ? 16.045 1.323 -30.286 1.00 89.69 217 ALA A O 1
ATOM 1659 N N . ASP A 1 218 ? 17.187 2.923 -31.405 1.00 91.06 218 ASP A N 1
ATOM 1660 C CA . ASP A 1 218 ? 18.014 3.348 -30.277 1.00 91.06 218 ASP A CA 1
ATOM 1661 C C . ASP A 1 218 ? 17.200 3.990 -29.156 1.00 91.06 218 ASP A C 1
ATOM 1663 O O . ASP A 1 218 ? 16.637 5.072 -29.314 1.00 91.06 218 ASP A O 1
ATOM 1667 N N . MET A 1 219 ? 17.147 3.287 -28.020 1.00 89.44 219 MET A N 1
ATOM 1668 C CA . MET A 1 219 ? 16.529 3.739 -26.777 1.00 89.44 219 MET A CA 1
ATOM 1669 C C . MET A 1 219 ? 17.565 3.970 -25.665 1.00 89.44 219 MET A C 1
ATOM 1671 O O . MET A 1 219 ? 17.169 4.238 -24.534 1.00 89.44 219 MET A O 1
ATOM 1675 N N . SER A 1 220 ? 18.872 3.896 -25.940 1.00 91.50 220 SER A N 1
ATOM 1676 C CA . SER A 1 220 ? 19.932 3.952 -24.914 1.00 91.50 220 SER A CA 1
ATOM 1677 C C . SER A 1 220 ? 19.966 5.255 -24.103 1.00 91.50 220 SER A C 1
ATOM 1679 O O . SER A 1 220 ? 20.443 5.267 -22.969 1.00 91.50 220 SER A O 1
ATOM 1681 N N . ALA A 1 221 ? 19.387 6.334 -24.637 1.00 90.56 221 ALA A N 1
ATOM 1682 C CA . ALA A 1 221 ? 19.217 7.611 -23.943 1.00 90.56 221 ALA A CA 1
ATOM 1683 C C . ALA A 1 221 ? 18.113 7.606 -22.863 1.00 90.56 221 ALA A C 1
ATOM 1685 O O . ALA A 1 221 ? 17.981 8.581 -22.119 1.00 90.56 221 ALA A O 1
ATOM 1686 N N . TYR A 1 222 ? 17.299 6.548 -22.788 1.00 90.00 222 TYR A N 1
ATOM 1687 C CA . TYR A 1 222 ? 16.156 6.460 -21.883 1.00 90.00 222 TYR A CA 1
ATOM 1688 C C . TYR A 1 222 ? 16.430 5.528 -20.704 1.00 90.00 222 TYR A C 1
ATOM 1690 O O . TYR A 1 222 ? 16.983 4.439 -20.852 1.00 90.00 222 TYR A O 1
ATOM 1698 N N . THR A 1 223 ? 15.944 5.911 -19.529 1.00 91.62 223 THR A N 1
ATOM 1699 C CA . THR A 1 223 ? 15.725 5.003 -18.399 1.00 91.62 223 THR A CA 1
ATOM 1700 C C . THR A 1 223 ? 14.244 4.672 -18.292 1.00 91.62 223 THR A C 1
ATOM 1702 O O . THR A 1 223 ? 13.395 5.454 -18.731 1.00 91.62 223 THR A O 1
ATOM 1705 N N . ALA A 1 224 ? 13.918 3.511 -17.724 1.00 91.25 224 ALA A N 1
ATOM 1706 C CA . ALA A 1 224 ? 12.532 3.147 -17.464 1.00 91.25 224 ALA A CA 1
ATOM 1707 C C . ALA A 1 224 ? 12.270 2.865 -15.983 1.00 91.25 224 ALA A C 1
ATOM 1709 O O . ALA A 1 224 ? 13.123 2.361 -15.251 1.00 91.25 224 ALA A O 1
ATOM 1710 N N . THR A 1 225 ? 11.046 3.152 -15.562 1.00 92.06 225 THR A N 1
ATOM 1711 C CA . THR A 1 225 ? 10.506 2.757 -14.262 1.00 92.06 225 THR A CA 1
ATOM 1712 C C . THR A 1 225 ? 9.125 2.167 -14.488 1.00 92.06 225 THR A C 1
ATOM 1714 O O . THR A 1 225 ? 8.311 2.758 -15.205 1.00 92.06 225 THR A O 1
ATOM 1717 N N . ALA A 1 226 ? 8.854 1.009 -13.893 1.00 91.12 226 ALA A N 1
ATOM 1718 C CA . ALA A 1 226 ? 7.569 0.336 -14.020 1.00 91.12 226 ALA A CA 1
ATOM 1719 C C . ALA A 1 226 ? 6.801 0.384 -12.700 1.00 91.12 226 ALA A C 1
ATOM 1721 O O . ALA A 1 226 ? 7.289 -0.073 -11.674 1.00 91.12 226 ALA A O 1
ATOM 1722 N N . PHE A 1 227 ? 5.584 0.912 -12.731 1.00 91.50 227 PHE A N 1
ATOM 1723 C CA . PHE A 1 227 ? 4.584 0.679 -11.699 1.00 91.50 227 PHE A CA 1
ATOM 1724 C C . PHE A 1 227 ? 3.895 -0.645 -11.996 1.00 91.50 227 PHE A C 1
ATOM 1726 O O . PHE A 1 227 ? 3.398 -0.824 -13.106 1.00 91.50 227 PHE A O 1
ATOM 1733 N N . VAL A 1 228 ? 3.856 -1.557 -11.031 1.00 91.25 228 VAL A N 1
ATOM 1734 C CA . VAL A 1 228 ? 3.276 -2.891 -11.221 1.00 91.25 228 VAL A CA 1
ATOM 1735 C C . VAL A 1 228 ? 2.248 -3.163 -10.133 1.00 91.25 228 VAL A C 1
ATOM 1737 O O . VAL A 1 228 ? 2.539 -2.941 -8.958 1.00 91.25 228 VAL A O 1
ATOM 1740 N N . LYS A 1 229 ? 1.073 -3.663 -10.530 1.00 91.94 229 LYS A N 1
ATOM 1741 C CA . LYS A 1 229 ? 0.031 -4.219 -9.658 1.00 91.94 229 LYS A CA 1
ATOM 1742 C C . LYS A 1 229 ? -0.061 -5.726 -9.862 1.00 91.94 229 LYS A C 1
ATOM 1744 O O . LYS A 1 229 ? -0.148 -6.184 -11.002 1.00 91.94 229 LYS A O 1
ATOM 1749 N N . TYR A 1 230 ? -0.073 -6.497 -8.784 1.00 91.31 230 TYR A N 1
ATOM 1750 C CA . TYR A 1 230 ? -0.096 -7.959 -8.861 1.00 91.31 230 TYR A CA 1
ATOM 1751 C C . TYR A 1 230 ? -0.675 -8.599 -7.597 1.00 91.31 230 TYR A C 1
ATOM 1753 O O . TYR A 1 230 ? -0.798 -7.954 -6.557 1.00 91.31 230 TYR A O 1
ATOM 1761 N N . ILE A 1 231 ? -1.009 -9.881 -7.696 1.00 90.50 231 ILE A N 1
ATOM 1762 C CA . ILE A 1 231 ? -1.339 -10.751 -6.559 1.00 90.50 231 ILE A CA 1
ATOM 1763 C C . ILE A 1 231 ? -0.213 -11.763 -6.337 1.00 90.50 231 ILE A C 1
ATOM 1765 O O . ILE A 1 231 ? 0.522 -12.111 -7.268 1.00 90.50 231 ILE A O 1
ATOM 1769 N N . LYS A 1 232 ? -0.068 -12.212 -5.092 1.00 86.25 232 LYS A N 1
ATOM 1770 C CA . LYS A 1 232 ? 0.871 -13.271 -4.709 1.00 86.25 232 LYS A CA 1
ATOM 1771 C C . LYS A 1 232 ? 0.154 -14.616 -4.623 1.00 86.25 232 LYS A C 1
ATOM 1773 O O . LYS A 1 232 ? -1.042 -14.627 -4.342 1.00 86.25 232 LYS A O 1
ATOM 1778 N N . ALA A 1 233 ? 0.938 -15.674 -4.828 1.00 71.81 233 ALA A N 1
ATOM 1779 C CA . ALA A 1 233 ? 0.590 -17.051 -4.490 1.00 71.81 233 ALA A CA 1
ATOM 1780 C C . ALA A 1 233 ? 0.283 -17.230 -3.005 1.00 71.81 233 ALA A C 1
ATOM 1782 O O . ALA A 1 233 ? 1.047 -16.641 -2.201 1.00 71.81 233 ALA A O 1
#

Radius of gyration: 29.67 Å; Cα contacts (8 Å, |Δi|>4): 450; chains: 1; bounding box: 57×61×85 Å

pLDDT: mean 80.72, std 13.79, range [41.06, 96.31]

Nearest PDB structures (foldseek):
  6cl5-assembly2_F  TM=2.869E-01  e=5.699E-06  Pseudomonas aeruginosa LESB58
  9fti-assembly1_B  TM=2.552E-01  e=4.464E+00  Desulfofustis sp. PB-SRB1

Foldseek 3Di:
DDFDADVLRQGDDDPPDDDDPVSVVVNVVSCVVVVPCVVVVPPQLPADPFADAADPVNVLVVCVPDDAQDKGKYWHFDPPQPRFTWIWIKTHRDSQWIKIWTATPVRWTWIWIGHRNDTDDIATCDDPADEPDKGFHPDDDPNFTKIKHKYWQFFDAQFAKDKDDNPALFVDWDDKWKWKDAVPDIDTDAFDADPVRDGQWHWDQDPSRIIMIGGPHTRRRITMMMMIMTGHD